Protein AF-A0A943R0K8-F1 (afdb_monomer)

Solvent-accessible surface area (backbone atoms only — not comparable to full-atom values): 19634 Å² total; per-residue (Å²): 139,86,89,87,88,82,87,86,84,84,86,82,82,82,75,83,79,79,89,76,88,72,74,72,61,57,56,55,50,52,50,50,55,50,45,54,51,38,51,54,60,36,46,72,37,73,41,36,52,79,39,58,35,37,80,80,81,48,70,38,72,48,29,55,37,51,52,51,43,57,75,63,48,52,70,65,54,24,50,51,36,36,71,66,47,88,38,43,33,39,15,49,49,24,43,59,52,29,55,78,73,44,56,84,61,44,59,67,49,40,65,75,33,65,80,39,70,50,63,30,26,38,29,45,41,78,44,74,48,73,69,40,22,46,24,26,52,44,48,45,69,34,52,27,89,92,50,62,76,93,72,33,71,53,58,73,70,58,41,53,51,51,53,49,43,44,66,75,42,82,92,40,82,71,30,69,65,36,59,65,52,54,69,67,56,72,80,47,77,92,49,47,68,53,39,50,44,37,33,75,74,70,62,39,40,75,33,44,30,52,56,30,60,64,70,45,75,75,50,53,57,51,37,54,59,22,58,68,42,69,65,46,78,73,46,68,43,101,84,72,45,79,35,68,48,74,43,62,44,26,45,21,21,27,42,14,30,36,63,43,62,53,81,87,50,51,67,56,52,49,52,52,51,53,46,44,69,76,50,77,80,68,56,47,69,49,44,17,27,47,39,36,24,43,61,48,65,76,47,71,68,45,48,50,56,50,52,59,54,54,72,68,67,52,78,55,48,50,64,15,39,49,53,27,35,76,76,57,76,49,81,89,53,48,67,55,44,71,73,63,62,74,82,91,127

Secondary structure (DSSP, 8-state):
--------------------SSHHHHHHHHHHHHHHHHHHHHHT-SEEESSSB-SSSPBPHHHHHHHHHHHH--HHHHHHHHHH-S-HHHHHHHHHHHHHH-HHHHHHHHHHTTT---EEEEEETTEEEEEEEHHHHHHHHHHTTTS-GGG-S--THHHHHHHHHHHHSSS-TTSTHHHHHHHT--S-GGGHHHHHHHHHTS--GGGHHHHHTT--HHHHHHHHHHHT---EEEEE-TTSPEEEE--HHHHHHHHHHHHS--GGGHHHHHHHHHHHHHS----HHHHHHHHHHHHTS-SHHHHHHHHHHHHTT-TTHHHHHHHHHHHS--TTTHHHHHHH-----

Sequence (345 aa):
MKTILWIIPFVLTFLPLNTFGFGYDADAKSKSIRLDSTVNALAEEKYVCLSASDGWGRILSGWEKQQELERLADSKTLSELADKHSSATVRVASFMLLVRRNKKLCVPLMFAHLRDTAEVGAQAYDVVHSCETVANAMVSLVTGHDMAEERKLLTGQEAVTLDSILIFVPQMSHIDRQRTVMQKLPADEKYYDRLVEMYEQEKIMEALPVIAKFRKSSDKARIIAALNQYPVSKGIDEYGFESYIFSDYLIAALNAVAVWPDADFLPLLKDVKDYDVANPLGNYVRYESLYAALMAYSDRETYCMIDETLALKILGHTSAFQRAFDKNPNPLYAPLVDKYCYAFY

pLDDT: mean 86.38, std 16.47, range [30.98, 98.38]

Structure (mmCIF, N/CA/C/O backbone):
data_AF-A0A943R0K8-F1
#
_entry.id   AF-A0A943R0K8-F1
#
loop_
_atom_site.group_PDB
_atom_site.id
_atom_site.type_symbol
_atom_site.label_atom_id
_atom_site.label_alt_id
_atom_site.label_comp_id
_atom_site.label_asym_id
_atom_site.label_entity_id
_atom_site.label_seq_id
_atom_site.pdbx_PDB_ins_code
_atom_site.Cartn_x
_atom_site.Cartn_y
_atom_site.Cartn_z
_atom_site.occupancy
_atom_site.B_iso_or_equiv
_atom_site.auth_seq_id
_atom_site.auth_comp_id
_atom_site.auth_asym_id
_atom_site.auth_atom_id
_atom_site.pdbx_PDB_model_num
ATOM 1 N N . MET A 1 1 ? -42.021 -2.273 112.454 1.00 38.69 1 MET A N 1
ATOM 2 C CA . MET A 1 1 ? -41.427 -3.087 111.367 1.00 38.69 1 MET A CA 1
ATOM 3 C C . MET A 1 1 ? -41.098 -2.153 110.212 1.00 38.69 1 MET A C 1
ATOM 5 O O . MET A 1 1 ? -41.907 -1.284 109.923 1.00 38.69 1 MET A O 1
ATOM 9 N N . LYS A 1 2 ? -39.867 -2.233 109.694 1.00 32.22 2 LYS A N 1
ATOM 10 C CA . LYS A 1 2 ? -39.204 -1.231 108.840 1.00 32.22 2 LYS A CA 1
ATOM 11 C C . LYS A 1 2 ? -39.479 -1.448 107.343 1.00 32.22 2 LYS A C 1
ATOM 13 O O . LYS A 1 2 ? -39.546 -2.583 106.889 1.00 32.22 2 LYS A O 1
ATOM 18 N N . THR A 1 3 ? -39.558 -0.337 106.619 1.00 38.28 3 THR A N 1
ATOM 19 C CA . THR A 1 3 ? -39.554 -0.144 105.158 1.00 38.28 3 THR A CA 1
ATOM 20 C C . THR A 1 3 ? -38.230 -0.576 104.518 1.00 38.28 3 THR A C 1
ATOM 22 O O . THR A 1 3 ? -37.192 -0.201 105.058 1.00 38.28 3 THR A O 1
ATOM 25 N N . ILE A 1 4 ? -38.252 -1.237 103.347 1.00 41.66 4 ILE A N 1
ATOM 26 C CA . ILE A 1 4 ? -37.150 -1.247 102.356 1.00 41.66 4 ILE A CA 1
ATOM 27 C C . ILE A 1 4 ? -37.727 -1.297 100.923 1.00 41.66 4 ILE A C 1
ATOM 29 O O . ILE A 1 4 ? -38.580 -2.122 100.610 1.00 41.66 4 ILE A O 1
ATOM 33 N N . LEU A 1 5 ? -37.220 -0.380 100.093 1.00 37.16 5 LEU A N 1
ATOM 34 C CA . LEU A 1 5 ? -37.381 -0.153 98.648 1.00 37.16 5 LEU A CA 1
ATOM 35 C C . LEU A 1 5 ? -36.311 -0.948 97.867 1.00 37.16 5 LEU A C 1
ATOM 37 O O . LEU A 1 5 ? -35.177 -0.876 98.316 1.00 37.16 5 LEU A O 1
ATOM 41 N N . TRP A 1 6 ? -36.599 -1.558 96.705 1.00 30.98 6 TRP A N 1
ATOM 42 C CA . TRP A 1 6 ? -35.637 -1.862 95.603 1.00 30.98 6 TRP A CA 1
ATOM 43 C C . TRP A 1 6 ? -36.441 -2.064 94.290 1.00 30.98 6 TRP A C 1
ATOM 45 O O . TRP A 1 6 ? -37.322 -2.913 94.252 1.00 30.98 6 TRP A O 1
ATOM 55 N N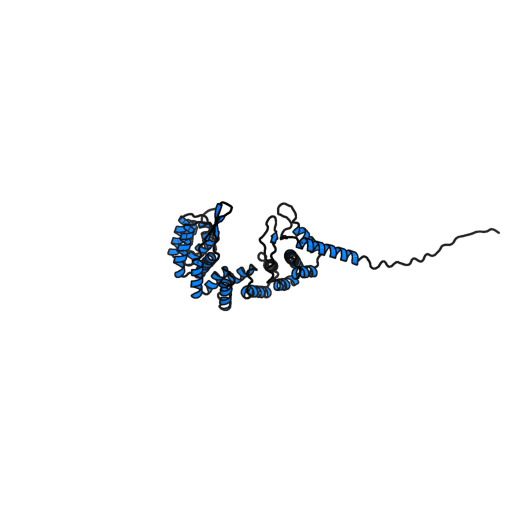 . ILE A 1 7 ? -36.444 -1.100 93.353 1.00 35.66 7 ILE A N 1
ATOM 56 C CA . ILE A 1 7 ? -35.639 -0.970 92.107 1.00 35.66 7 ILE A CA 1
ATOM 57 C C . ILE A 1 7 ? -36.006 -1.976 90.984 1.00 35.66 7 ILE A C 1
ATOM 59 O O . ILE A 1 7 ? -35.842 -3.182 91.121 1.00 35.66 7 ILE A O 1
ATOM 63 N N . ILE A 1 8 ? -36.470 -1.419 89.853 1.00 39.34 8 ILE A N 1
ATOM 64 C CA . ILE A 1 8 ? -36.804 -2.051 88.555 1.00 39.34 8 ILE A CA 1
ATOM 65 C C . ILE A 1 8 ? -35.512 -2.286 87.735 1.00 39.34 8 ILE A C 1
ATOM 67 O O . ILE A 1 8 ? -34.552 -1.534 87.916 1.00 39.34 8 ILE A O 1
ATOM 71 N N . PRO A 1 9 ? -35.497 -3.207 86.748 1.00 39.19 9 PRO A N 1
ATOM 72 C CA . PRO A 1 9 ? -35.183 -2.701 85.409 1.00 39.19 9 PRO A CA 1
ATOM 73 C C . PRO A 1 9 ? -36.060 -3.240 84.265 1.00 39.19 9 PRO A C 1
ATOM 75 O O . PRO A 1 9 ? -36.411 -4.412 84.165 1.00 39.19 9 PRO A O 1
ATOM 78 N N . PHE A 1 10 ? -36.354 -2.282 83.391 1.00 33.22 10 PHE A N 1
ATOM 79 C CA . PHE A 1 10 ? -36.912 -2.325 82.046 1.00 33.22 10 PHE A CA 1
ATOM 80 C C . PHE A 1 10 ? -36.213 -3.362 81.147 1.00 33.22 10 PHE A C 1
ATOM 82 O O . PHE A 1 10 ? -34.989 -3.345 81.022 1.00 33.22 10 PHE A O 1
ATOM 89 N N . VAL A 1 11 ? -36.982 -4.196 80.441 1.00 35.00 11 VAL A N 1
ATOM 90 C CA . VAL A 1 11 ? -36.483 -4.988 79.306 1.00 35.00 11 VAL A CA 1
ATOM 91 C C . VAL A 1 11 ? -36.719 -4.183 78.027 1.00 35.00 11 VAL A C 1
ATOM 93 O O . VAL A 1 11 ? -37.842 -4.074 77.543 1.00 35.00 11 VAL A O 1
ATOM 96 N N . LEU A 1 12 ? -35.646 -3.592 77.498 1.00 35.91 12 LEU A N 1
ATOM 97 C CA . LEU A 1 12 ? -35.579 -3.029 76.149 1.00 35.91 12 LEU A CA 1
ATOM 98 C C . LEU A 1 12 ? -35.419 -4.178 75.146 1.00 35.91 12 LEU A C 1
ATOM 100 O O . LEU A 1 12 ? -34.340 -4.752 75.012 1.00 35.91 12 LEU A O 1
ATOM 104 N N . THR A 1 13 ? -36.486 -4.517 74.428 1.00 39.66 13 THR A N 1
ATOM 105 C CA . THR A 1 13 ? -36.399 -5.368 73.238 1.00 39.66 13 THR A CA 1
ATOM 106 C C . THR A 1 13 ? -35.808 -4.556 72.086 1.00 39.66 13 THR A C 1
ATOM 108 O O . THR A 1 13 ? -36.472 -3.686 71.524 1.00 39.66 13 THR A O 1
ATOM 111 N N . PHE A 1 14 ? -34.551 -4.837 71.742 1.00 35.72 14 PHE A N 1
ATOM 112 C CA . PHE A 1 14 ? -33.912 -4.377 70.511 1.00 35.72 14 PHE A CA 1
ATOM 113 C C . PHE A 1 14 ? -34.552 -5.077 69.301 1.00 35.72 14 PHE A C 1
ATOM 115 O O . PHE A 1 14 ? -34.436 -6.291 69.143 1.00 35.72 14 PHE A O 1
ATOM 122 N N . LEU A 1 15 ? -35.207 -4.304 68.434 1.00 34.44 15 LEU A N 1
ATOM 123 C CA . LEU A 1 15 ? -35.492 -4.690 67.051 1.00 34.44 15 LEU A CA 1
ATOM 124 C C . LEU A 1 15 ? -34.185 -4.585 66.243 1.00 34.44 15 LEU A C 1
ATOM 126 O O . LEU A 1 15 ? -33.576 -3.512 66.250 1.00 34.44 15 LEU A O 1
ATOM 130 N N . PRO A 1 16 ? -33.738 -5.630 65.526 1.00 40.50 16 PRO A N 1
ATOM 131 C CA . PRO A 1 16 ? -32.670 -5.471 64.553 1.00 40.50 16 PRO A CA 1
ATOM 132 C C . PRO A 1 16 ? -33.214 -4.672 63.362 1.00 40.50 16 PRO A C 1
ATOM 134 O O . PRO A 1 16 ? -34.056 -5.142 62.598 1.00 40.50 16 PRO A O 1
ATOM 137 N N . LEU A 1 17 ? -32.735 -3.436 63.216 1.00 37.31 17 LEU A N 1
ATOM 138 C CA . LEU A 1 17 ? -32.839 -2.680 61.974 1.00 37.31 17 LEU A CA 1
ATOM 139 C C . LEU A 1 17 ? -32.076 -3.450 60.889 1.00 37.31 17 LEU A C 1
ATOM 141 O O . LEU A 1 17 ? -30.848 -3.468 60.876 1.00 37.31 17 LEU A O 1
ATOM 145 N N . ASN A 1 18 ? -32.818 -4.084 59.982 1.00 38.44 18 ASN A N 1
ATOM 146 C CA . ASN A 1 18 ? -32.301 -4.560 58.705 1.00 38.44 18 ASN A CA 1
ATOM 147 C C . ASN A 1 18 ? -31.798 -3.356 57.896 1.00 38.44 18 ASN A C 1
ATOM 149 O O . ASN A 1 18 ? -32.568 -2.683 57.217 1.00 38.44 18 ASN A O 1
ATOM 153 N N . THR A 1 19 ? -30.494 -3.098 57.935 1.00 44.22 19 THR A N 1
ATOM 154 C CA . THR A 1 19 ? -29.791 -2.248 56.970 1.00 44.22 19 THR A CA 1
ATOM 155 C C . THR A 1 19 ? -29.476 -3.058 55.710 1.00 44.22 19 THR A C 1
ATOM 157 O O . THR A 1 19 ? -28.325 -3.301 55.367 1.00 44.22 19 THR A O 1
ATOM 160 N N . PHE A 1 20 ? -30.515 -3.493 54.999 1.00 48.28 20 PHE A N 1
ATOM 161 C CA . PHE A 1 20 ? -30.379 -4.012 53.639 1.00 48.28 20 PHE A CA 1
ATOM 162 C C . PHE A 1 20 ? -30.896 -2.957 52.656 1.00 48.28 20 PHE A C 1
ATOM 164 O O . PHE A 1 20 ? -32.080 -2.634 52.677 1.00 48.28 20 PHE A O 1
ATOM 171 N N . GLY A 1 21 ? -30.013 -2.439 51.788 1.00 49.84 21 GLY A N 1
ATOM 172 C CA . GLY A 1 21 ? -30.444 -1.885 50.496 1.00 49.84 21 GLY A CA 1
ATOM 173 C C . GLY A 1 21 ? -30.120 -0.429 50.129 1.00 49.84 21 GLY A C 1
ATOM 174 O O . GLY A 1 21 ? -30.919 0.155 49.415 1.00 49.84 21 GLY A O 1
ATOM 175 N N . PHE A 1 22 ? -28.983 0.164 50.528 1.00 45.12 22 PHE A N 1
ATOM 176 C CA . PHE A 1 22 ? -28.569 1.484 49.982 1.00 45.12 22 PHE A CA 1
ATOM 177 C C . PHE A 1 22 ? -27.104 1.602 49.513 1.00 45.12 22 PHE A C 1
ATOM 179 O O . PHE A 1 22 ? -26.726 2.624 48.948 1.00 45.12 22 PHE A O 1
ATOM 186 N N . GLY A 1 23 ? -26.271 0.570 49.687 1.00 46.22 23 GLY A N 1
ATOM 187 C CA . GLY A 1 23 ? -24.853 0.619 49.287 1.00 46.22 23 GLY A CA 1
ATOM 188 C C . GLY A 1 23 ? -24.566 0.259 47.823 1.00 46.22 23 GLY A C 1
ATOM 189 O O . GLY A 1 23 ? -23.516 0.624 47.307 1.00 46.22 23 GLY A O 1
ATOM 190 N N . TYR A 1 24 ? -25.479 -0.447 47.148 1.00 51.84 24 TYR A N 1
ATOM 191 C CA . TYR A 1 24 ? -25.228 -1.000 45.809 1.00 51.84 24 TYR A CA 1
ATOM 192 C C . TYR A 1 24 ? -25.446 0.025 44.678 1.00 51.84 24 TYR A C 1
ATOM 194 O O . TYR A 1 24 ? -24.772 -0.028 43.655 1.00 51.84 24 TYR A O 1
ATOM 202 N N . ASP A 1 25 ? -26.333 1.004 44.881 1.00 61.00 25 ASP A N 1
ATOM 203 C CA . ASP A 1 25 ? -26.713 1.980 43.846 1.00 61.00 25 ASP A CA 1
ATOM 204 C C . ASP A 1 25 ? -25.763 3.188 43.760 1.00 61.00 25 ASP A C 1
ATOM 206 O O . ASP A 1 25 ? -25.549 3.752 42.687 1.00 61.00 25 ASP A O 1
ATOM 210 N N . ALA A 1 26 ? -25.156 3.597 44.880 1.00 69.06 26 ALA A N 1
ATOM 211 C CA . ALA A 1 26 ? -24.289 4.777 44.914 1.00 69.06 26 ALA A CA 1
ATOM 212 C C . ALA A 1 26 ? -22.944 4.542 44.203 1.00 69.06 26 ALA A C 1
ATOM 214 O O . ALA A 1 26 ? -22.478 5.416 43.471 1.00 69.06 26 ALA A O 1
ATOM 215 N N . ASP A 1 27 ? -22.343 3.361 44.381 1.00 76.69 27 ASP A N 1
ATOM 216 C CA . ASP A 1 27 ? -21.068 3.005 43.745 1.00 76.69 27 ASP A CA 1
ATOM 217 C C . ASP A 1 27 ? -21.238 2.763 42.237 1.00 76.69 27 ASP A C 1
ATOM 219 O O . ASP A 1 27 ? -20.482 3.304 41.430 1.00 76.69 27 ASP A O 1
ATOM 223 N N . ALA A 1 28 ? -22.307 2.065 41.835 1.00 77.50 28 ALA A N 1
ATOM 224 C CA . ALA A 1 28 ? -22.654 1.873 40.428 1.00 77.50 28 ALA A CA 1
ATOM 225 C C . ALA A 1 28 ? -22.924 3.211 39.715 1.00 77.50 28 ALA A C 1
ATOM 227 O O . ALA A 1 28 ? -22.401 3.457 38.625 1.00 77.50 28 ALA A O 1
ATOM 228 N N . LYS A 1 29 ? -23.672 4.119 40.358 1.00 82.94 29 LYS A N 1
ATOM 229 C CA . LYS A 1 29 ? -23.934 5.465 39.832 1.00 82.94 29 LYS A CA 1
ATOM 230 C C . LYS A 1 29 ? -22.660 6.308 39.740 1.00 82.94 29 LYS A C 1
ATOM 232 O O . LYS A 1 29 ? -22.441 6.965 38.727 1.00 82.94 29 LYS A O 1
ATOM 237 N N . SER A 1 30 ? -21.801 6.260 40.759 1.00 87.75 30 SER A N 1
ATOM 238 C CA . SER A 1 30 ? -20.495 6.934 40.757 1.00 87.75 30 SER A CA 1
ATOM 239 C C . SER A 1 30 ? -19.602 6.428 39.620 1.00 87.75 30 SER A C 1
ATOM 241 O O . SER A 1 30 ? -19.020 7.221 38.876 1.00 87.75 30 SER A O 1
ATOM 243 N N . LYS A 1 31 ? -19.551 5.106 39.419 1.00 90.44 31 LYS A N 1
ATOM 244 C CA . LYS A 1 31 ? -18.817 4.475 38.320 1.00 90.44 31 LYS A CA 1
ATOM 245 C C . LYS A 1 31 ? -19.347 4.914 36.952 1.00 90.44 31 LYS A C 1
ATOM 247 O O . LYS A 1 31 ? -18.539 5.245 36.090 1.00 90.44 31 LYS A O 1
ATOM 252 N N . SER A 1 32 ? -20.669 4.954 36.770 1.00 90.12 32 SER A N 1
ATOM 253 C CA . SER A 1 32 ? -21.303 5.408 35.523 1.00 90.12 32 SER A CA 1
ATOM 254 C C . SER A 1 32 ? -20.961 6.864 35.205 1.00 90.12 32 SER A C 1
ATOM 256 O O . SER A 1 32 ? -20.515 7.152 34.104 1.00 90.12 32 SER A O 1
ATOM 258 N N . ILE A 1 33 ? -21.073 7.771 36.182 1.00 93.50 33 ILE A N 1
ATOM 259 C CA . ILE A 1 33 ? -20.746 9.196 35.993 1.00 93.50 33 ILE A CA 1
ATOM 260 C C . ILE A 1 33 ? -19.277 9.375 35.591 1.00 93.50 33 ILE A C 1
ATOM 262 O O . ILE A 1 33 ? -18.954 10.182 34.720 1.00 93.50 33 ILE A O 1
ATOM 266 N N . ARG A 1 34 ? -18.371 8.619 36.224 1.00 95.75 34 ARG A N 1
ATOM 267 C CA . ARG A 1 34 ? -16.947 8.646 35.872 1.00 95.75 34 ARG A CA 1
ATOM 268 C C . ARG A 1 34 ? -16.707 8.129 34.462 1.00 95.75 34 ARG A C 1
ATOM 270 O O . ARG A 1 34 ? -15.935 8.747 33.743 1.00 95.75 34 ARG A O 1
ATOM 277 N N . LEU A 1 35 ? -17.373 7.043 34.073 1.00 96.38 35 LEU A N 1
ATOM 278 C CA . LEU A 1 35 ? -17.275 6.488 32.726 1.00 96.38 35 LEU A CA 1
ATOM 279 C C . LEU A 1 35 ? -17.718 7.515 31.680 1.00 96.38 35 LEU A C 1
ATOM 281 O O . LEU A 1 35 ? -16.962 7.777 30.751 1.00 96.38 35 LEU A O 1
ATOM 285 N N . ASP A 1 36 ? -18.881 8.140 31.868 1.00 96.31 36 ASP A N 1
ATOM 286 C CA . ASP A 1 36 ? -19.405 9.151 30.944 1.00 96.31 36 ASP A CA 1
ATOM 287 C C . ASP A 1 36 ? -18.450 10.350 30.829 1.00 96.31 36 ASP A C 1
ATOM 289 O O . ASP A 1 36 ? -18.144 10.816 29.732 1.00 96.31 36 ASP A O 1
ATOM 293 N N . SER A 1 37 ? -17.913 10.814 31.963 1.00 96.88 37 SER A N 1
ATOM 294 C CA . SER A 1 37 ? -16.906 11.881 31.999 1.00 96.88 37 SER A CA 1
ATOM 295 C C . SER A 1 37 ? -15.629 11.498 31.242 1.00 96.88 37 SER A C 1
ATOM 297 O O . SER A 1 37 ? -15.129 12.280 30.434 1.00 96.88 37 SER A O 1
ATOM 299 N N . THR A 1 38 ? -15.124 10.276 31.438 1.00 97.62 38 THR A N 1
ATOM 300 C CA . THR A 1 38 ? -13.945 9.768 30.725 1.00 97.62 38 THR A CA 1
ATOM 301 C C . THR A 1 38 ? -14.193 9.653 29.222 1.00 97.62 38 THR A C 1
ATOM 303 O O . THR A 1 38 ? -13.324 10.038 28.444 1.00 97.62 38 THR A O 1
ATOM 306 N N . VAL A 1 39 ? -15.365 9.166 28.802 1.00 97.81 39 VAL A N 1
ATOM 307 C CA . VAL A 1 39 ? -15.736 9.057 27.381 1.00 97.81 39 VAL A CA 1
ATOM 308 C C . VAL A 1 39 ? -15.812 10.438 26.730 1.00 97.81 39 VAL A C 1
ATOM 310 O O . VAL A 1 39 ? -15.232 10.629 25.664 1.00 97.81 39 VAL A O 1
ATOM 313 N N . ASN A 1 40 ? -16.442 11.416 27.386 1.00 97.44 40 ASN A N 1
ATOM 314 C CA . ASN A 1 40 ? -16.514 12.789 26.881 1.00 97.44 40 ASN A CA 1
ATOM 315 C C . ASN A 1 40 ? -15.125 13.428 26.772 1.00 97.44 40 ASN A C 1
ATOM 317 O O . ASN A 1 40 ? -14.789 13.989 25.734 1.00 97.44 40 ASN A O 1
ATOM 321 N N . ALA A 1 41 ? -14.285 13.273 27.798 1.00 96.75 41 ALA A N 1
ATOM 322 C CA . ALA A 1 41 ? -12.922 13.796 27.776 1.00 96.75 41 ALA A CA 1
ATOM 323 C C . ALA A 1 41 ? -12.057 13.135 26.689 1.00 96.75 41 ALA A C 1
ATOM 325 O O . ALA A 1 41 ? -11.166 13.772 26.139 1.00 96.75 41 ALA A O 1
ATOM 326 N N . LEU A 1 42 ? -12.293 11.855 26.383 1.00 96.00 42 LEU A N 1
ATOM 327 C CA . LEU A 1 42 ? -11.610 11.152 25.296 1.00 96.00 42 LEU A CA 1
ATOM 328 C C . LEU A 1 42 ? -12.140 11.574 23.919 1.00 96.00 42 LEU A C 1
ATOM 330 O O . LEU A 1 42 ? -11.389 11.578 22.951 1.00 96.00 42 LEU A O 1
ATOM 334 N N . ALA A 1 43 ? -13.416 11.951 23.816 1.00 96.19 43 ALA A N 1
ATOM 335 C CA . ALA A 1 43 ? -14.002 12.449 22.575 1.00 96.19 43 ALA A CA 1
ATOM 336 C C . ALA A 1 43 ? -13.410 13.796 22.128 1.00 96.19 43 ALA A C 1
ATOM 338 O O . ALA A 1 43 ? -13.437 14.088 20.934 1.00 96.19 43 ALA A O 1
ATOM 339 N N . GLU A 1 44 ? -12.875 14.577 23.070 1.00 95.31 44 GLU A N 1
ATOM 340 C CA . GLU A 1 44 ? -12.155 15.833 22.828 1.00 95.31 44 GLU A CA 1
ATOM 341 C C . GLU A 1 44 ? -10.688 15.617 22.411 1.00 95.31 44 GLU A C 1
ATOM 343 O O . GLU A 1 44 ? -10.049 16.538 21.900 1.00 95.31 44 GLU A O 1
ATOM 348 N N . GLU A 1 45 ? -10.140 14.412 22.606 1.00 92.31 45 GLU A N 1
ATOM 349 C CA . GLU A 1 45 ? -8.772 14.097 22.198 1.00 92.31 45 GLU A CA 1
ATOM 350 C C . GLU A 1 45 ? -8.679 13.943 20.677 1.00 92.31 45 GLU A C 1
ATOM 352 O O . GLU A 1 45 ? -9.452 13.226 20.032 1.00 92.31 45 GLU A O 1
ATOM 357 N N . LYS A 1 46 ? -7.663 14.586 20.099 1.00 87.00 46 LYS A N 1
ATOM 358 C CA . LYS A 1 46 ? -7.366 14.498 18.664 1.00 87.00 46 LYS A CA 1
ATOM 359 C C . LYS A 1 46 ? -6.703 13.169 18.281 1.00 87.00 46 LYS A C 1
ATOM 361 O O . LYS A 1 46 ? -6.768 12.767 17.119 1.00 87.00 46 LYS A O 1
ATOM 366 N N . TYR A 1 47 ? -6.051 12.514 19.243 1.00 91.12 47 TYR A N 1
ATOM 367 C CA . TYR A 1 47 ? -5.216 11.343 19.003 1.00 91.12 47 TYR A CA 1
ATOM 368 C C . TYR A 1 47 ? -5.592 10.178 19.914 1.00 91.12 47 TYR A C 1
ATOM 370 O O . TYR A 1 47 ? -5.861 10.368 21.100 1.00 91.12 47 TYR A O 1
ATOM 378 N N . VAL A 1 48 ? -5.523 8.961 19.376 1.00 93.00 48 VAL A N 1
ATOM 379 C CA . VAL A 1 48 ? -5.385 7.751 20.193 1.00 93.00 48 VAL A CA 1
ATOM 380 C C . VAL A 1 48 ? -3.910 7.534 20.533 1.00 93.00 48 VAL A C 1
ATOM 382 O O . VAL A 1 48 ? -3.034 7.658 19.678 1.00 93.00 48 VAL A O 1
ATOM 385 N N . CYS A 1 49 ? -3.607 7.212 21.787 1.00 91.81 49 CYS A N 1
ATOM 386 C CA . CYS A 1 49 ? -2.242 6.965 22.240 1.00 91.81 49 CYS A CA 1
ATOM 387 C C . CYS A 1 49 ? -1.877 5.481 22.103 1.00 91.81 49 CYS A C 1
ATOM 389 O O . CYS A 1 49 ? -2.565 4.597 22.628 1.00 91.81 49 CYS A O 1
ATOM 391 N N . LEU A 1 50 ? -0.755 5.223 21.429 1.00 88.62 50 LEU A N 1
ATOM 392 C CA . LEU A 1 50 ? -0.141 3.903 21.263 1.00 88.62 50 LEU A CA 1
ATOM 393 C C . LEU A 1 50 ? 0.947 3.632 22.318 1.00 88.62 50 LEU A C 1
ATOM 395 O O . LEU A 1 50 ? 1.241 2.473 22.612 1.00 88.62 50 LEU A O 1
ATOM 399 N N . SER A 1 51 ? 1.511 4.685 22.918 1.00 85.88 51 SER A N 1
ATOM 400 C CA . SER A 1 51 ? 2.483 4.627 24.016 1.00 85.88 51 SER A CA 1
ATOM 401 C C . SER A 1 51 ? 2.017 5.443 25.224 1.00 85.88 51 SER A C 1
ATOM 403 O O . SER A 1 51 ? 1.197 6.352 25.107 1.00 85.88 51 SER A O 1
ATOM 405 N N . ALA A 1 52 ? 2.573 5.130 26.398 1.00 88.19 52 ALA A N 1
ATOM 406 C CA . ALA A 1 52 ? 2.256 5.849 27.630 1.00 88.19 52 ALA A CA 1
ATOM 407 C C . ALA A 1 52 ? 2.907 7.233 27.712 1.00 88.19 52 ALA A C 1
ATOM 409 O O . ALA A 1 52 ? 2.284 8.179 28.190 1.00 88.19 52 ALA A O 1
ATOM 410 N N . SER A 1 53 ? 4.164 7.340 27.276 1.00 88.94 53 SER A N 1
ATOM 411 C CA . SER A 1 53 ? 4.944 8.572 27.352 1.00 88.94 53 SER A CA 1
ATOM 412 C C . SER A 1 53 ? 5.213 9.173 25.983 1.00 88.94 53 SER A C 1
ATOM 414 O O . SER A 1 53 ? 5.109 8.480 24.969 1.00 88.94 53 SER A O 1
ATOM 416 N N . ASP A 1 54 ? 5.622 10.439 25.996 1.00 87.56 54 ASP A N 1
ATOM 417 C CA . ASP A 1 54 ? 6.130 11.205 24.856 1.00 87.56 54 ASP A CA 1
ATOM 418 C C . ASP A 1 54 ? 7.601 10.903 24.504 1.00 87.56 54 ASP A C 1
ATOM 420 O O . ASP A 1 54 ? 8.199 11.604 23.702 1.00 87.56 54 ASP A O 1
ATOM 424 N N . GLY A 1 55 ? 8.216 9.890 25.123 1.00 85.69 55 GLY A N 1
ATOM 425 C CA . GLY A 1 55 ? 9.649 9.603 24.968 1.00 85.69 55 GLY A CA 1
ATOM 426 C C . GLY A 1 55 ? 10.573 10.464 25.844 1.00 85.69 55 GLY A C 1
ATOM 427 O O . GLY A 1 55 ? 11.733 10.104 26.027 1.00 85.69 55 GLY A O 1
ATOM 428 N N . TRP A 1 56 ? 10.049 11.513 26.485 1.00 87.25 56 TRP A N 1
ATOM 429 C CA . TRP A 1 56 ? 10.793 12.462 27.328 1.00 87.25 56 TRP A CA 1
ATOM 430 C C . TRP A 1 56 ? 10.375 12.416 28.806 1.00 87.25 56 TRP A C 1
ATOM 432 O O . TRP A 1 56 ? 10.799 13.236 29.619 1.00 87.25 56 TRP A O 1
ATOM 442 N N . GLY A 1 57 ? 9.568 11.419 29.178 1.00 84.12 57 GLY A N 1
ATOM 443 C CA . GLY A 1 57 ? 9.155 11.152 30.558 1.00 84.12 57 GLY A CA 1
ATOM 444 C C . GLY A 1 57 ? 7.818 11.777 30.956 1.00 84.12 57 GLY A C 1
ATOM 445 O O . GLY A 1 57 ? 7.366 11.548 32.078 1.00 84.12 57 GLY A O 1
ATOM 446 N N . ARG A 1 58 ? 7.143 12.506 30.057 1.00 89.75 58 ARG A N 1
ATOM 447 C CA . ARG A 1 58 ? 5.777 12.988 30.289 1.00 89.75 58 ARG A CA 1
ATOM 448 C C . ARG A 1 58 ? 4.773 11.934 29.832 1.00 89.75 58 ARG A C 1
ATOM 450 O O . ARG A 1 58 ? 4.905 11.378 28.746 1.00 89.75 58 ARG A O 1
ATOM 457 N N . ILE A 1 59 ? 3.750 11.682 30.649 1.00 91.38 59 ILE A N 1
ATOM 458 C CA . ILE A 1 59 ? 2.626 10.812 30.279 1.00 91.38 59 ILE A CA 1
ATOM 459 C C . ILE A 1 59 ? 1.657 11.591 29.381 1.00 91.38 59 ILE A C 1
ATOM 461 O O . ILE A 1 59 ? 1.345 12.755 29.645 1.00 91.38 59 ILE A O 1
ATOM 465 N N . LEU A 1 60 ? 1.194 10.948 28.311 1.00 90.25 60 LEU A N 1
ATOM 466 C CA . LEU A 1 60 ? 0.237 11.532 27.375 1.00 90.25 60 LEU A CA 1
ATOM 467 C C . LEU A 1 60 ? -1.171 11.582 27.990 1.00 90.25 60 LEU A C 1
ATOM 469 O O . LEU A 1 60 ? -1.650 10.602 28.558 1.00 90.25 60 LEU A O 1
ATOM 473 N N . SER A 1 61 ? -1.872 12.708 27.831 1.00 90.19 61 SER A N 1
ATOM 474 C CA . SER A 1 61 ? -3.212 12.901 28.409 1.00 90.19 61 SER A CA 1
ATOM 475 C C . SER A 1 61 ? -4.254 11.934 27.844 1.00 90.19 61 SER A C 1
ATOM 477 O O . SER A 1 61 ? -5.157 11.516 28.572 1.00 90.19 61 SER A O 1
ATOM 479 N N . GLY A 1 62 ? -4.137 11.577 26.560 1.00 91.25 62 GLY A N 1
ATOM 480 C CA . GLY A 1 62 ? -4.981 10.569 25.917 1.00 91.25 62 GLY A CA 1
ATOM 481 C C . GLY A 1 62 ? -4.752 9.174 26.502 1.00 91.25 62 GLY A C 1
ATOM 482 O O . GLY A 1 62 ? -5.714 8.449 26.756 1.00 91.25 62 GLY A O 1
ATOM 483 N N . TRP A 1 63 ? -3.502 8.836 26.842 1.00 93.56 63 TRP A N 1
ATOM 484 C CA . TRP A 1 63 ? -3.165 7.561 27.475 1.00 93.56 63 TRP A CA 1
ATOM 485 C C . TRP A 1 63 ? -3.837 7.408 28.840 1.00 93.56 63 TRP A C 1
ATOM 487 O O . TRP A 1 63 ? -4.458 6.383 29.107 1.00 93.56 63 TRP A O 1
ATOM 497 N N . GLU A 1 64 ? -3.781 8.429 29.698 1.00 94.56 64 GLU A N 1
ATOM 498 C CA . GLU A 1 64 ? -4.432 8.383 31.016 1.00 94.56 64 GLU A CA 1
ATOM 499 C C . GLU A 1 64 ? -5.945 8.159 30.899 1.00 94.56 64 GLU A C 1
ATOM 501 O O . GLU A 1 64 ? -6.516 7.343 31.627 1.00 94.56 64 GLU A O 1
ATOM 506 N N . LYS A 1 65 ? -6.592 8.824 29.933 1.00 95.75 65 LYS A N 1
ATOM 507 C CA . LYS A 1 65 ? -8.025 8.650 29.652 1.00 95.75 65 LYS A CA 1
ATOM 508 C C . LYS A 1 65 ? -8.336 7.248 29.137 1.00 95.75 65 LYS A C 1
ATOM 510 O O . LYS A 1 65 ? -9.308 6.645 29.585 1.00 95.75 65 LYS A O 1
ATOM 515 N N . GLN A 1 66 ? -7.504 6.703 28.250 1.00 96.06 66 GLN A N 1
ATOM 516 C CA . GLN A 1 66 ? -7.628 5.321 27.778 1.00 96.06 66 GLN A CA 1
ATOM 517 C C . GLN A 1 66 ? -7.475 4.312 28.924 1.00 96.06 66 GLN A C 1
ATOM 519 O O . GLN A 1 66 ? -8.259 3.368 29.004 1.00 96.06 66 GLN A O 1
ATOM 524 N N . GLN A 1 67 ? -6.530 4.523 29.845 1.00 95.62 67 GLN A N 1
ATOM 525 C CA . GLN A 1 67 ? -6.358 3.647 31.007 1.00 95.62 67 GLN A CA 1
ATOM 526 C C . GLN A 1 67 ? -7.529 3.742 31.993 1.00 95.62 67 GLN A C 1
ATOM 528 O O . GLN A 1 67 ? -7.950 2.727 32.553 1.00 95.62 67 GLN A O 1
ATOM 533 N N . GLU A 1 68 ? -8.098 4.931 32.192 1.00 96.44 68 GLU A N 1
ATOM 534 C CA . GLU A 1 68 ? -9.289 5.079 33.030 1.00 96.44 68 GLU A CA 1
ATOM 535 C C . GLU A 1 68 ? -10.524 4.444 32.371 1.00 96.44 68 GLU A C 1
ATOM 537 O O . GLU A 1 68 ? -11.283 3.742 33.043 1.00 96.44 68 GLU A O 1
ATOM 542 N N . LEU A 1 69 ? -10.682 4.591 31.049 1.00 97.38 69 LEU A N 1
ATOM 543 C CA . LEU A 1 69 ? -11.721 3.903 30.281 1.00 97.38 69 LEU A CA 1
ATOM 544 C C . LEU A 1 69 ? -11.573 2.386 30.407 1.00 97.38 69 LEU A C 1
ATOM 546 O O . LEU A 1 69 ? -12.555 1.696 30.679 1.00 97.38 69 LEU A O 1
ATOM 550 N N . GLU A 1 70 ? -10.350 1.868 30.271 1.00 95.44 70 GLU A N 1
ATOM 551 C CA . GLU A 1 70 ? -10.045 0.456 30.478 1.00 95.44 70 GLU A CA 1
ATOM 552 C C . GLU A 1 70 ? -10.514 0.014 31.870 1.00 95.44 70 GLU A C 1
ATOM 554 O O . GLU A 1 70 ? -11.270 -0.948 32.004 1.00 95.44 70 GLU A O 1
ATOM 559 N N . ARG A 1 71 ? -10.145 0.735 32.928 1.00 95.12 71 ARG A N 1
ATOM 560 C CA . ARG A 1 71 ? -10.514 0.374 34.304 1.00 95.12 71 ARG A CA 1
ATOM 561 C C . ARG A 1 71 ? -12.030 0.384 34.555 1.00 95.12 71 ARG A C 1
ATOM 563 O O . ARG A 1 71 ? -12.519 -0.408 35.364 1.00 95.12 71 ARG A O 1
ATOM 570 N N . LEU A 1 72 ? -12.769 1.287 33.910 1.00 96.06 72 LEU A N 1
ATOM 571 C CA . LEU A 1 72 ? -14.196 1.507 34.159 1.00 96.06 72 LEU A CA 1
ATOM 572 C C . LEU A 1 72 ? -15.112 0.636 33.288 1.00 96.06 72 LEU A C 1
ATOM 574 O O . LEU A 1 72 ? -16.067 0.053 33.811 1.00 96.06 72 LEU A O 1
ATOM 578 N N . ALA A 1 73 ? -14.845 0.548 31.988 1.00 96.31 73 ALA A N 1
ATOM 579 C CA . ALA A 1 73 ? -15.718 -0.121 31.030 1.00 96.31 73 ALA A CA 1
ATOM 580 C C . ALA A 1 73 ? -15.554 -1.647 31.079 1.00 96.31 73 ALA A C 1
ATOM 582 O O . ALA A 1 73 ? -14.450 -2.157 31.274 1.00 96.31 73 ALA A O 1
ATOM 583 N N . ASP A 1 74 ? -16.639 -2.393 30.872 1.00 95.50 74 ASP A N 1
ATOM 584 C CA . ASP A 1 74 ? -16.568 -3.830 30.594 1.00 95.50 74 ASP A CA 1
ATOM 585 C C . ASP A 1 74 ? -16.475 -4.096 29.075 1.00 95.50 74 ASP A C 1
ATOM 587 O O . ASP A 1 74 ? -16.461 -3.171 28.262 1.00 95.50 74 ASP A O 1
ATOM 591 N N . SER A 1 75 ? -16.380 -5.365 28.660 1.00 96.12 75 SER A N 1
ATOM 592 C CA . SER A 1 75 ? -16.274 -5.700 27.226 1.00 96.12 75 SER A CA 1
ATOM 593 C C . SER A 1 75 ? -17.517 -5.312 26.418 1.00 96.12 75 SER A C 1
ATOM 595 O O . SER A 1 75 ? -17.394 -5.031 25.229 1.00 96.12 75 SER A O 1
ATOM 597 N N . LYS A 1 76 ? -18.705 -5.301 27.036 1.00 96.25 76 LYS A N 1
ATOM 598 C CA . LYS A 1 76 ? -19.952 -4.921 26.367 1.00 96.25 76 LYS A CA 1
ATOM 599 C C . LYS A 1 76 ? -19.973 -3.413 26.138 1.00 96.25 76 LYS A C 1
ATOM 601 O O . LYS A 1 76 ? -20.193 -2.989 25.010 1.00 96.25 76 LYS A O 1
ATOM 606 N N . THR A 1 77 ? -19.650 -2.625 27.162 1.00 97.19 77 THR A N 1
ATOM 607 C CA . THR A 1 77 ? -19.515 -1.168 27.057 1.00 97.19 77 THR A CA 1
ATOM 608 C C . THR A 1 77 ? -18.475 -0.782 26.008 1.00 97.19 77 THR A C 1
ATOM 610 O O . THR A 1 77 ? -18.755 0.051 25.154 1.00 97.19 77 THR A O 1
ATOM 613 N N . LEU A 1 78 ? -17.292 -1.410 26.018 1.00 97.81 78 LEU A N 1
ATOM 614 C CA . LEU A 1 78 ? -16.260 -1.141 25.009 1.00 97.81 78 LEU A CA 1
ATOM 615 C C . LEU A 1 78 ? -16.746 -1.470 23.591 1.00 97.81 78 LEU A C 1
ATOM 617 O O . LEU A 1 78 ? -16.485 -0.705 22.669 1.00 97.81 78 LEU A O 1
ATOM 621 N N . SER A 1 79 ? -17.480 -2.574 23.414 1.00 97.75 79 SER A N 1
ATOM 622 C CA . SER A 1 79 ? -18.076 -2.926 22.122 1.00 97.75 79 SER A CA 1
ATOM 623 C C . SER A 1 79 ? -19.134 -1.916 21.673 1.00 97.75 79 SER A C 1
ATOM 625 O O . SER A 1 79 ? -19.169 -1.576 20.498 1.00 97.75 79 SER A O 1
ATOM 627 N N . GLU A 1 80 ? -19.986 -1.431 22.578 1.00 97.75 80 GLU A N 1
ATOM 628 C CA . GLU A 1 80 ? -21.018 -0.432 22.267 1.00 97.75 80 GLU A CA 1
ATOM 629 C C . GLU A 1 80 ? -20.407 0.925 21.895 1.00 97.75 80 GLU A C 1
ATOM 631 O O . GLU A 1 80 ? -20.844 1.552 20.929 1.00 97.75 80 GLU A O 1
ATOM 636 N N . LEU A 1 81 ? -19.366 1.354 22.617 1.00 98.19 81 LEU A N 1
ATOM 637 C CA . LEU A 1 81 ? -18.622 2.577 22.310 1.00 98.19 81 LEU A CA 1
ATOM 638 C C . LEU A 1 81 ? -17.898 2.472 20.966 1.00 98.19 81 LEU A C 1
ATOM 640 O O . LEU A 1 81 ? -17.955 3.404 20.168 1.00 98.19 81 LEU A O 1
ATOM 644 N N . ALA A 1 82 ? -17.258 1.334 20.695 1.00 97.69 82 ALA A N 1
ATOM 645 C CA . ALA A 1 82 ? -16.579 1.087 19.429 1.00 97.69 82 ALA A CA 1
ATOM 646 C C . ALA A 1 82 ? -17.541 1.030 18.230 1.00 97.69 82 ALA A C 1
ATOM 648 O O . ALA A 1 82 ? -17.165 1.440 17.138 1.00 97.69 82 ALA A O 1
ATOM 649 N N . ASP A 1 83 ? -18.779 0.575 18.438 1.00 97.94 83 ASP A N 1
ATOM 650 C CA . ASP A 1 83 ? -19.785 0.445 17.382 1.00 97.94 83 ASP A CA 1
ATOM 651 C C . ASP A 1 83 ? -20.527 1.752 17.070 1.00 97.94 83 ASP A C 1
ATOM 653 O O . ASP A 1 83 ? -20.766 2.080 15.911 1.00 97.94 83 ASP A O 1
ATOM 657 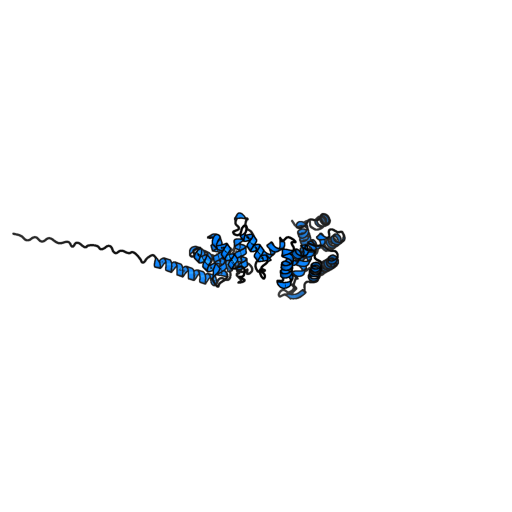N N . LYS A 1 84 ? -20.929 2.505 18.100 1.00 95.94 84 LYS A N 1
ATOM 658 C CA . LYS A 1 84 ? -21.977 3.534 17.945 1.00 95.94 84 LYS A CA 1
ATOM 659 C C . LYS A 1 84 ? -21.548 4.946 18.297 1.00 95.94 84 LYS A C 1
ATOM 661 O O . LYS A 1 84 ? -22.303 5.882 18.037 1.00 95.94 84 LYS A O 1
ATOM 666 N N . HIS A 1 85 ? -20.394 5.124 18.934 1.00 97.56 85 HIS A N 1
ATOM 667 C CA . HIS A 1 85 ? -20.006 6.447 19.400 1.00 97.56 85 HIS A CA 1
ATOM 668 C C . HIS A 1 85 ? -19.682 7.377 18.220 1.00 97.56 85 HIS A C 1
ATOM 670 O O . HIS A 1 85 ? -19.072 6.959 17.239 1.00 97.56 85 HIS A O 1
ATOM 676 N N . SER A 1 86 ? -20.060 8.654 18.311 1.00 96.12 86 SER A N 1
ATOM 677 C CA . SER A 1 86 ? -19.879 9.630 17.225 1.00 96.12 86 SER A CA 1
ATOM 678 C C . SER A 1 86 ? -18.412 10.021 16.999 1.00 96.12 86 SER A C 1
ATOM 680 O O . SER A 1 86 ? -17.985 10.169 15.855 1.00 96.12 86 SER A O 1
ATOM 682 N N . SER A 1 87 ? -17.622 10.143 18.071 1.00 96.88 87 SER A N 1
ATOM 683 C CA . SER A 1 87 ? -16.177 10.420 17.997 1.00 96.88 87 SER A CA 1
ATOM 684 C C . SER A 1 87 ? -15.378 9.208 17.502 1.00 96.88 87 SER A C 1
ATOM 686 O O . SER A 1 87 ? -15.437 8.138 18.114 1.00 96.88 87 SER A O 1
ATOM 688 N N . ALA A 1 88 ? -14.589 9.406 16.439 1.00 96.19 88 ALA A N 1
ATOM 689 C CA . ALA A 1 88 ? -13.667 8.409 15.890 1.00 96.19 88 ALA A CA 1
ATOM 690 C C . ALA A 1 88 ? -12.603 7.979 16.916 1.00 96.19 88 ALA A C 1
ATOM 692 O O . ALA A 1 88 ? -12.340 6.785 17.061 1.00 96.19 88 ALA A O 1
ATOM 693 N N . THR A 1 89 ? -12.076 8.926 17.705 1.00 95.81 89 THR A N 1
ATOM 694 C CA . THR A 1 89 ? -11.124 8.659 18.795 1.00 95.81 89 THR A CA 1
ATOM 695 C C . THR A 1 89 ? -11.698 7.674 19.809 1.00 95.81 89 THR A C 1
ATOM 697 O O . THR A 1 89 ? -11.047 6.689 20.153 1.00 95.81 89 THR A O 1
ATOM 700 N N . VAL A 1 90 ? -12.946 7.882 20.248 1.00 97.56 90 VAL A N 1
ATOM 701 C CA . VAL A 1 90 ? -13.608 6.968 21.194 1.00 97.56 90 VAL A CA 1
ATOM 702 C C . VAL A 1 90 ? -13.838 5.598 20.566 1.00 97.56 90 VAL A C 1
ATOM 704 O O . VAL A 1 90 ? -13.617 4.593 21.248 1.00 97.56 90 VAL A O 1
ATOM 707 N N . ARG A 1 91 ? -14.246 5.539 19.286 1.00 97.69 91 ARG A N 1
ATOM 708 C CA . ARG A 1 91 ? -14.461 4.261 18.592 1.00 97.69 91 ARG A CA 1
ATOM 709 C C . ARG A 1 91 ? -13.177 3.434 18.550 1.00 97.69 91 ARG A C 1
ATOM 711 O O . ARG A 1 91 ? -13.165 2.296 19.020 1.00 97.69 91 ARG A O 1
ATOM 718 N N . VAL A 1 92 ? -12.084 4.023 18.064 1.00 95.94 92 VAL A N 1
ATOM 719 C CA . VAL A 1 92 ? -10.795 3.329 17.924 1.00 95.94 92 VAL A CA 1
ATOM 720 C C . VAL A 1 92 ? -10.174 3.001 19.275 1.00 95.94 92 VAL A C 1
ATOM 722 O O . VAL A 1 92 ? -9.776 1.857 19.485 1.00 95.94 92 VAL A O 1
ATOM 725 N N . ALA A 1 93 ? -10.162 3.929 20.235 1.00 95.88 93 ALA A N 1
ATOM 726 C CA . ALA A 1 93 ? -9.638 3.655 21.573 1.00 95.88 93 ALA A CA 1
ATOM 727 C C . ALA A 1 93 ? -10.393 2.505 22.261 1.00 95.88 93 ALA A C 1
ATOM 729 O O . ALA A 1 93 ? -9.783 1.612 22.853 1.00 95.88 93 ALA A O 1
ATOM 730 N N . SER A 1 94 ? -11.723 2.488 22.142 1.00 97.44 94 SER A N 1
ATOM 731 C CA . SER A 1 94 ? -12.556 1.427 22.712 1.00 97.44 94 SER A CA 1
ATOM 732 C C . SER A 1 94 ? -12.296 0.085 22.021 1.00 97.44 94 SER A C 1
ATOM 734 O O . SER A 1 94 ? -12.176 -0.939 22.696 1.00 97.44 94 SER A O 1
ATOM 736 N N . PHE A 1 95 ? -12.120 0.085 20.695 1.00 96.56 95 PHE A N 1
ATOM 737 C CA . PHE A 1 95 ? -11.755 -1.105 19.926 1.00 96.56 95 PHE A CA 1
ATOM 738 C C . PHE A 1 95 ? -10.366 -1.645 20.303 1.00 96.56 95 PHE A C 1
ATOM 740 O O . PHE A 1 95 ? -10.215 -2.846 20.531 1.00 96.56 95 PHE A O 1
ATOM 747 N N . MET A 1 96 ? -9.364 -0.772 20.457 1.00 93.50 96 MET A N 1
ATOM 748 C CA . MET A 1 96 ? -8.017 -1.133 20.919 1.00 93.50 96 MET A CA 1
ATOM 749 C C . MET A 1 96 ? -8.047 -1.843 22.278 1.00 93.50 96 MET A C 1
ATOM 751 O O . MET A 1 96 ? -7.375 -2.859 22.472 1.00 93.50 96 MET A O 1
ATOM 755 N N . LEU A 1 97 ? -8.834 -1.328 23.228 1.00 93.94 97 LEU A N 1
ATOM 756 C CA . LEU A 1 97 ? -9.003 -1.946 24.545 1.00 93.94 97 LEU A CA 1
ATOM 757 C C . LEU A 1 97 ? -9.781 -3.267 24.456 1.00 93.94 97 LEU A C 1
ATOM 759 O O . LEU A 1 97 ? -9.449 -4.235 25.144 1.00 93.94 97 LEU A O 1
ATOM 763 N N . LEU A 1 98 ? -10.785 -3.341 23.579 1.00 94.50 98 LEU A N 1
ATOM 764 C CA . LEU A 1 98 ? -11.568 -4.553 23.350 1.00 94.50 98 LEU A CA 1
ATOM 765 C C . LEU A 1 98 ? -10.711 -5.690 22.777 1.00 94.50 98 LEU A C 1
ATOM 767 O O . LEU A 1 98 ? -10.831 -6.821 23.246 1.00 94.50 98 LEU A O 1
ATOM 771 N N . VAL A 1 99 ? -9.792 -5.395 21.851 1.00 91.12 99 VAL A N 1
ATOM 772 C CA . VAL A 1 99 ? -8.829 -6.355 21.269 1.00 91.12 99 VAL A CA 1
ATOM 773 C C . VAL A 1 99 ? -8.007 -7.071 22.346 1.00 91.12 99 VAL A C 1
ATOM 775 O O . VAL A 1 99 ? -7.742 -8.271 22.235 1.00 91.12 99 VAL A O 1
ATOM 778 N N . ARG A 1 100 ? -7.653 -6.365 23.427 1.00 85.56 100 ARG A N 1
ATOM 779 C CA . ARG A 1 100 ? -6.900 -6.922 24.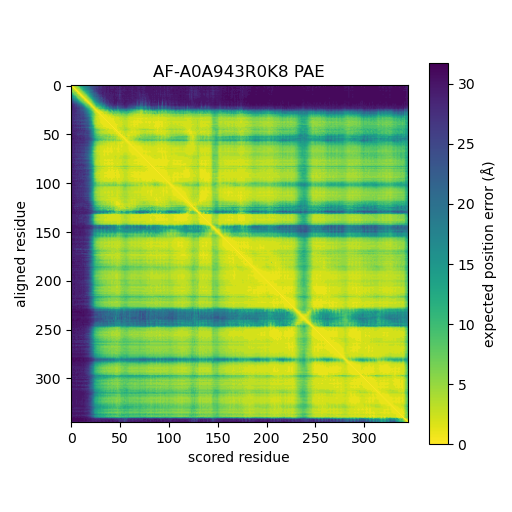565 1.00 85.56 100 ARG A CA 1
ATOM 780 C C . ARG A 1 100 ? -7.759 -7.799 25.484 1.00 85.56 100 ARG A C 1
ATOM 782 O O . ARG A 1 100 ? -7.213 -8.630 26.204 1.00 85.56 100 ARG A O 1
ATOM 789 N N . ARG A 1 101 ? -9.085 -7.630 25.465 1.00 86.81 101 ARG A N 1
ATOM 790 C CA . ARG A 1 101 ? -10.021 -8.225 26.437 1.00 86.81 101 ARG A CA 1
ATOM 791 C C . ARG A 1 101 ? -10.891 -9.334 25.874 1.00 86.81 101 ARG A C 1
ATOM 793 O O . ARG A 1 101 ? -11.018 -10.389 26.488 1.00 86.81 101 ARG A O 1
ATOM 800 N N . ASN A 1 102 ? -11.524 -9.092 24.733 1.00 84.12 102 ASN A N 1
ATOM 801 C CA . ASN A 1 102 ? -12.503 -9.995 24.150 1.00 84.12 102 ASN A CA 1
ATOM 802 C C . ASN A 1 102 ? -12.423 -9.989 22.624 1.00 84.12 102 ASN A C 1
ATOM 804 O O . ASN A 1 102 ? -13.249 -9.414 21.916 1.00 84.12 102 ASN A O 1
ATOM 808 N N . LYS A 1 103 ? -11.438 -10.736 22.135 1.00 81.19 103 LYS A N 1
ATOM 809 C CA . LYS A 1 103 ? -11.136 -10.927 20.715 1.00 81.19 103 LYS A CA 1
ATOM 810 C C . LYS A 1 103 ? -12.342 -11.392 19.883 1.00 81.19 103 LYS A C 1
ATOM 812 O O . LYS A 1 103 ? -12.431 -11.049 18.711 1.00 81.19 103 LYS A O 1
ATOM 817 N N . LYS A 1 104 ? -13.291 -12.130 20.484 1.00 85.81 104 LYS A N 1
ATOM 818 C CA . LYS A 1 104 ? -14.480 -12.660 19.788 1.00 85.81 104 LYS A CA 1
ATOM 819 C C . LYS A 1 104 ? -15.443 -11.564 19.323 1.00 85.81 104 LYS A C 1
ATOM 821 O O . LYS A 1 104 ? -16.177 -11.782 18.368 1.00 85.81 104 LYS A O 1
ATOM 826 N N . LEU A 1 105 ? -15.454 -10.410 19.994 1.00 90.81 105 LEU A N 1
ATOM 827 C CA . LEU A 1 105 ? -16.305 -9.275 19.623 1.00 90.81 105 LEU A CA 1
ATOM 828 C C . LEU A 1 105 ? -15.663 -8.392 18.543 1.00 90.81 105 LEU A C 1
ATOM 830 O O . LEU A 1 105 ? -16.368 -7.662 17.855 1.00 90.81 105 LEU A O 1
ATOM 834 N N . CYS A 1 106 ? -14.342 -8.469 18.366 1.00 92.31 106 CYS A N 1
ATOM 835 C CA . CYS A 1 106 ? -13.603 -7.571 17.481 1.00 92.31 106 CYS A CA 1
ATOM 836 C C . CYS A 1 106 ? -13.841 -7.853 15.997 1.00 92.31 106 CYS A C 1
ATOM 838 O O . CYS A 1 106 ? -13.980 -6.911 15.227 1.00 92.31 106 CYS A O 1
ATOM 840 N N . VAL A 1 107 ? -13.884 -9.123 15.582 1.00 91.44 107 VAL A N 1
ATOM 841 C CA . VAL A 1 107 ? -13.989 -9.463 14.153 1.00 91.44 107 VAL A CA 1
ATOM 842 C C . VAL A 1 107 ? -15.332 -9.036 13.547 1.00 91.44 107 VAL A C 1
ATOM 844 O O . VAL A 1 107 ? -15.303 -8.318 12.546 1.00 91.44 107 VAL A O 1
ATOM 847 N N . PRO A 1 108 ? -16.503 -9.371 14.133 1.00 93.50 108 PRO A N 1
ATOM 848 C CA . PRO A 1 108 ? -17.786 -8.911 13.596 1.00 93.50 108 PRO A CA 1
ATOM 849 C C . PRO A 1 108 ? -17.886 -7.385 13.545 1.00 93.50 108 PRO A C 1
ATOM 851 O O . PRO A 1 108 ? -18.430 -6.826 12.596 1.00 93.50 108 PRO A O 1
ATOM 854 N N . LEU A 1 109 ? -17.326 -6.719 14.555 1.00 95.88 109 LEU A N 1
ATOM 855 C CA . LEU A 1 109 ? -17.321 -5.270 14.648 1.00 95.88 109 LEU A CA 1
ATOM 856 C C . LEU A 1 109 ? -16.429 -4.636 13.568 1.00 95.88 109 LEU A C 1
ATOM 858 O O . LEU A 1 109 ? -16.876 -3.738 12.869 1.00 95.88 109 LEU A O 1
ATOM 862 N N . MET A 1 110 ? -15.221 -5.157 13.342 1.00 96.06 110 MET A N 1
ATOM 863 C CA . MET A 1 110 ? -14.353 -4.707 12.246 1.00 96.06 110 MET A CA 1
ATOM 864 C C . MET A 1 110 ? -15.053 -4.834 10.884 1.00 96.06 110 MET A C 1
ATOM 866 O O . MET A 1 110 ? -15.041 -3.883 10.107 1.00 96.06 110 MET A O 1
ATOM 870 N N . PHE A 1 111 ? -15.738 -5.954 10.619 1.00 96.38 111 PHE A N 1
ATOM 871 C CA . PHE A 1 111 ? -16.494 -6.127 9.373 1.00 96.38 111 PHE A CA 1
ATOM 872 C C . PHE A 1 111 ? -17.635 -5.111 9.213 1.00 96.38 111 PHE A C 1
ATOM 874 O O . PHE A 1 111 ? -17.868 -4.631 8.103 1.00 96.38 111 PHE A O 1
ATOM 881 N N . ALA A 1 112 ? -18.330 -4.759 10.298 1.00 96.62 112 ALA A N 1
ATOM 882 C CA . ALA A 1 112 ? -19.403 -3.763 10.270 1.00 96.62 112 ALA A CA 1
ATOM 883 C C . ALA A 1 112 ? -18.897 -2.344 9.942 1.00 96.62 112 ALA A C 1
ATOM 885 O O . ALA A 1 112 ? -19.646 -1.541 9.387 1.00 96.62 112 ALA A O 1
ATOM 886 N N . HIS A 1 113 ? -17.624 -2.059 10.233 1.00 97.00 113 HIS A N 1
ATOM 887 C CA . HIS A 1 113 ? -17.017 -0.730 10.124 1.00 97.00 113 HIS A CA 1
ATOM 888 C C . HIS A 1 113 ? -16.047 -0.573 8.945 1.00 97.00 113 HIS A C 1
ATOM 890 O O . HIS A 1 113 ? -15.378 0.448 8.842 1.00 97.00 113 HIS A O 1
ATOM 896 N N . LEU A 1 114 ? -16.000 -1.512 7.989 1.00 97.38 114 LEU A N 1
ATOM 897 C CA . LEU A 1 114 ? -15.100 -1.419 6.821 1.00 97.38 114 LEU A CA 1
ATOM 898 C C . LEU A 1 114 ? -15.303 -0.161 5.957 1.00 97.38 114 LEU A C 1
ATOM 900 O O . LEU A 1 114 ? -14.407 0.223 5.213 1.00 97.38 114 LEU A O 1
ATOM 904 N N . ARG A 1 115 ? -16.468 0.490 6.043 1.00 96.38 115 ARG A N 1
ATOM 905 C CA . ARG A 1 115 ? -16.785 1.739 5.326 1.00 96.38 115 ARG A CA 1
ATOM 906 C C . ARG A 1 115 ? -16.635 3.000 6.180 1.00 96.38 115 ARG A C 1
ATOM 908 O O . ARG A 1 115 ? -16.976 4.079 5.708 1.00 96.38 115 ARG A O 1
ATOM 915 N N . ASP A 1 116 ? -16.178 2.881 7.424 1.00 96.69 116 ASP A N 1
ATOM 916 C CA . ASP A 1 116 ? -15.984 4.034 8.300 1.00 96.69 116 ASP A CA 1
ATOM 917 C C . ASP A 1 116 ? -14.700 4.783 7.922 1.00 96.69 116 ASP A C 1
ATOM 919 O O . ASP A 1 116 ? -13.589 4.409 8.306 1.00 96.69 116 ASP A O 1
ATOM 923 N N . THR A 1 117 ? -14.872 5.849 7.141 1.00 95.62 117 THR A N 1
ATOM 924 C CA . THR A 1 117 ? -13.792 6.723 6.677 1.00 95.62 117 THR A CA 1
ATOM 925 C C . THR A 1 117 ? -13.518 7.891 7.625 1.00 95.62 117 THR A C 1
ATOM 927 O O . THR A 1 117 ? -12.799 8.811 7.244 1.00 95.62 117 THR A O 1
ATOM 930 N N . ALA A 1 118 ? -14.107 7.919 8.828 1.00 95.62 118 ALA A N 1
ATOM 931 C CA . ALA A 1 118 ? -13.806 8.974 9.788 1.00 95.62 118 ALA A CA 1
ATOM 932 C C . ALA A 1 118 ? -12.330 8.906 10.191 1.00 95.62 118 ALA A C 1
ATOM 934 O O . ALA A 1 118 ? -11.797 7.827 10.444 1.00 95.62 118 ALA A O 1
ATOM 935 N N . GLU A 1 119 ? -11.681 10.061 10.252 1.00 93.50 119 GLU A N 1
ATOM 936 C CA . GLU A 1 119 ? -10.257 10.151 10.545 1.00 93.50 119 GLU A CA 1
ATOM 937 C C . GLU A 1 119 ? -9.988 10.207 12.048 1.00 93.50 119 GLU A C 1
ATOM 939 O O . GLU A 1 119 ? -10.698 10.865 12.813 1.00 93.50 119 GLU A O 1
ATOM 944 N N . VAL A 1 120 ? -8.913 9.544 12.458 1.00 91.88 120 VAL A N 1
ATOM 945 C CA . VAL A 1 120 ? -8.348 9.619 13.799 1.00 91.88 120 VAL A CA 1
ATOM 946 C C . VAL A 1 120 ? -6.831 9.661 13.684 1.00 91.88 120 VAL A C 1
ATOM 948 O O . VAL A 1 120 ? -6.232 8.919 12.909 1.00 91.88 120 VAL A O 1
ATOM 951 N N . GLY A 1 121 ? -6.185 10.552 14.430 1.00 90.44 121 GLY A N 1
ATOM 952 C CA . GLY A 1 121 ? -4.730 10.537 14.515 1.00 90.44 121 GLY A CA 1
ATOM 953 C C . GLY A 1 121 ? -4.255 9.521 15.553 1.00 90.44 121 GLY A C 1
ATOM 954 O O . GLY A 1 121 ? -4.940 9.270 16.545 1.00 90.44 121 GLY A O 1
ATOM 955 N N . ALA A 1 122 ? -3.053 8.985 15.373 1.00 88.81 122 ALA A N 1
ATOM 956 C CA . ALA A 1 122 ? -2.402 8.141 16.369 1.00 88.81 122 ALA A CA 1
ATOM 957 C C . ALA A 1 122 ? -1.116 8.806 16.869 1.00 88.81 122 ALA A C 1
ATOM 959 O O . ALA A 1 122 ? -0.380 9.415 16.095 1.00 88.81 122 ALA A O 1
ATOM 960 N N . GLN A 1 123 ? -0.833 8.691 18.164 1.00 88.88 123 GLN A N 1
ATOM 961 C CA . GLN A 1 123 ? 0.387 9.222 18.767 1.00 88.88 123 GLN A CA 1
ATOM 962 C C . GLN A 1 123 ? 1.188 8.108 19.437 1.00 88.88 123 GLN A C 1
ATOM 964 O O . GLN A 1 123 ? 0.670 7.382 20.291 1.00 88.88 123 GLN A O 1
ATOM 969 N N . ALA A 1 124 ? 2.467 8.018 19.081 1.00 85.19 124 ALA A N 1
ATOM 970 C CA . ALA A 1 124 ? 3.455 7.193 19.758 1.00 85.19 124 ALA A CA 1
ATOM 971 C C . ALA A 1 124 ? 4.670 8.066 20.084 1.00 85.19 124 ALA A C 1
ATOM 973 O O . ALA A 1 124 ? 5.316 8.610 19.196 1.00 85.19 124 ALA A O 1
ATOM 974 N N . TYR A 1 125 ? 4.991 8.191 21.366 1.00 87.19 125 TYR A N 1
ATOM 975 C CA . TYR A 1 125 ? 6.045 9.074 21.860 1.00 87.19 125 TYR A CA 1
ATOM 976 C C . TYR A 1 125 ? 5.791 10.538 21.451 1.00 87.19 125 TYR A C 1
ATOM 978 O O . TYR A 1 125 ? 4.663 11.032 21.568 1.00 87.19 125 TYR A O 1
ATOM 986 N N . ASP A 1 126 ? 6.824 11.247 21.008 1.00 81.12 126 ASP A N 1
ATOM 987 C CA . ASP A 1 126 ? 6.746 12.595 20.446 1.00 81.12 126 ASP A CA 1
ATOM 988 C C . ASP A 1 126 ? 6.359 12.599 18.957 1.00 81.12 126 ASP A C 1
ATOM 990 O O . ASP A 1 126 ? 6.256 13.662 18.342 1.00 81.12 126 ASP A O 1
ATOM 994 N N . VAL A 1 127 ? 6.074 11.425 18.386 1.00 81.31 127 VAL A N 1
ATOM 995 C CA . VAL A 1 127 ? 5.675 11.261 16.992 1.00 81.31 127 VAL A CA 1
ATOM 996 C C . VAL A 1 127 ? 4.155 11.182 16.882 1.00 81.31 127 VAL A C 1
ATOM 998 O O . VAL A 1 127 ? 3.490 10.297 17.427 1.00 81.31 127 VAL A O 1
ATOM 1001 N N . VAL A 1 128 ? 3.600 12.122 16.123 1.00 79.06 128 VAL A N 1
ATOM 1002 C CA . VAL A 1 128 ? 2.215 12.072 15.659 1.00 79.06 128 VAL A CA 1
ATOM 1003 C C . VAL A 1 128 ? 2.208 11.393 14.297 1.00 79.06 128 VAL A C 1
ATOM 1005 O O . VAL A 1 128 ? 2.787 11.901 13.337 1.00 79.06 128 VAL A O 1
ATOM 1008 N N . HIS A 1 129 ? 1.562 10.236 14.219 1.00 73.12 129 HIS A N 1
ATOM 1009 C CA . HIS A 1 129 ? 1.316 9.557 12.958 1.00 73.12 129 HIS A CA 1
ATOM 1010 C C . HIS A 1 129 ? 0.190 10.265 12.199 1.00 73.12 129 HIS A C 1
ATOM 1012 O O . HIS A 1 129 ? -0.685 10.902 12.797 1.00 73.12 129 HIS A O 1
ATOM 1018 N N . SER A 1 130 ? 0.227 10.166 10.869 1.00 66.00 130 SER A N 1
ATOM 1019 C CA . SER A 1 130 ? -0.840 10.663 10.000 1.00 66.00 130 SER A CA 1
ATOM 1020 C C . SER A 1 130 ? -2.205 10.143 10.450 1.00 66.00 130 SER A C 1
ATOM 1022 O O . SER A 1 130 ? -2.304 9.051 11.009 1.00 66.00 130 SER A O 1
ATOM 1024 N N . CYS A 1 131 ? -3.254 10.924 10.183 1.00 70.62 131 CYS A N 1
ATOM 1025 C CA . CYS A 1 131 ? -4.624 10.460 10.351 1.00 70.62 131 CYS A CA 1
ATOM 1026 C C . CYS A 1 131 ? -4.825 9.141 9.591 1.00 70.62 131 CYS A C 1
ATOM 1028 O O . CYS A 1 131 ? -4.490 9.054 8.410 1.00 70.62 131 CYS A O 1
ATOM 1030 N N . GLU A 1 132 ? -5.380 8.137 10.260 1.00 84.50 132 GLU A N 1
ATOM 1031 C CA . GLU A 1 132 ? -5.889 6.923 9.631 1.00 84.50 132 GLU A CA 1
ATOM 1032 C C . GLU A 1 132 ? -7.415 6.895 9.737 1.00 84.50 132 GLU A C 1
ATOM 1034 O O . GLU A 1 132 ? -8.010 7.545 10.601 1.00 84.50 132 GLU A O 1
ATOM 1039 N N . THR A 1 133 ? -8.074 6.157 8.846 1.00 93.94 133 THR A N 1
ATOM 1040 C CA . THR A 1 133 ? -9.517 5.941 8.979 1.00 93.94 133 THR A CA 1
ATOM 1041 C C . THR A 1 133 ? -9.807 4.945 10.099 1.00 93.94 133 THR A C 1
ATOM 1043 O O . THR A 1 133 ? -9.007 4.044 10.362 1.00 93.94 133 THR A O 1
ATOM 1046 N N . VAL A 1 134 ? -10.979 5.049 10.732 1.00 95.62 134 VAL A N 1
ATOM 1047 C CA . VAL A 1 134 ? -11.436 4.062 11.727 1.00 95.62 134 VAL A CA 1
ATOM 1048 C C . VAL A 1 134 ? -11.389 2.641 11.158 1.00 95.62 134 VAL A C 1
ATOM 1050 O O . VAL A 1 134 ? -10.918 1.726 11.838 1.00 95.62 134 VAL A O 1
ATOM 1053 N N . ALA A 1 135 ? -11.821 2.454 9.907 1.00 96.31 135 ALA A N 1
ATOM 1054 C CA . ALA A 1 135 ? -11.755 1.163 9.232 1.00 96.31 135 ALA A CA 1
ATOM 1055 C C . ALA A 1 135 ? -10.316 0.621 9.152 1.00 96.31 135 ALA A C 1
ATOM 1057 O O . ALA A 1 135 ? -10.081 -0.538 9.506 1.00 96.31 135 ALA A O 1
ATOM 1058 N N . ASN A 1 136 ? -9.349 1.451 8.737 1.00 94.19 136 ASN A N 1
ATOM 1059 C CA . ASN A 1 136 ? -7.942 1.051 8.662 1.00 94.19 136 ASN A CA 1
ATOM 1060 C C . ASN A 1 136 ? -7.392 0.669 10.038 1.00 94.19 136 ASN A C 1
ATOM 1062 O O . ASN A 1 136 ? -6.808 -0.405 10.180 1.00 94.19 136 ASN A O 1
ATOM 1066 N N . ALA A 1 137 ? -7.663 1.486 11.060 1.00 92.62 137 ALA A N 1
ATOM 1067 C CA . ALA A 1 137 ? -7.213 1.236 12.425 1.00 92.62 137 ALA A CA 1
ATOM 1068 C C . ALA A 1 137 ? -7.731 -0.112 12.948 1.00 92.62 137 ALA A C 1
ATOM 1070 O O . ALA A 1 137 ? -6.968 -0.937 13.460 1.00 92.62 137 ALA A O 1
ATOM 1071 N N . MET A 1 138 ? -9.031 -0.385 12.775 1.00 94.44 138 MET A N 1
ATOM 1072 C CA . MET A 1 138 ? -9.636 -1.649 13.201 1.00 94.44 138 MET A CA 1
ATOM 1073 C C . MET A 1 138 ? -9.045 -2.849 12.451 1.00 94.44 138 MET A C 1
ATOM 1075 O O . MET A 1 138 ? -8.718 -3.858 13.084 1.00 94.44 138 MET A O 1
ATOM 1079 N N . VAL A 1 139 ? -8.863 -2.749 11.128 1.00 94.12 139 VAL A N 1
ATOM 1080 C CA . VAL A 1 139 ? -8.244 -3.808 10.311 1.00 94.12 139 VAL A CA 1
ATOM 1081 C C . VAL A 1 139 ? -6.799 -4.063 10.745 1.00 94.12 139 VAL A C 1
ATOM 1083 O O . VAL A 1 139 ? -6.415 -5.218 10.949 1.00 94.12 139 VAL A O 1
ATOM 1086 N N . SER A 1 140 ? -6.002 -3.016 10.942 1.00 90.06 140 SER A N 1
ATOM 1087 C CA . SER A 1 140 ? -4.606 -3.116 11.379 1.00 90.06 140 SER A CA 1
ATOM 1088 C C . SER A 1 140 ? -4.484 -3.800 12.742 1.00 90.06 140 SER A C 1
ATOM 1090 O O . SER A 1 140 ? -3.665 -4.708 12.912 1.00 90.06 140 SER A O 1
ATOM 1092 N N . LEU A 1 141 ? -5.364 -3.461 13.691 1.00 88.88 141 LEU A N 1
ATOM 1093 C CA . LEU A 1 141 ? -5.382 -4.051 15.033 1.00 88.88 141 LEU A CA 1
ATOM 1094 C C . LEU A 1 141 ? -5.735 -5.546 15.040 1.00 88.88 141 LEU A C 1
ATOM 1096 O O . LEU A 1 141 ? -5.178 -6.295 15.843 1.00 88.88 141 LEU A O 1
ATOM 1100 N N . VAL A 1 142 ? -6.643 -6.006 14.169 1.00 89.25 142 VAL A N 1
ATOM 1101 C CA . VAL A 1 142 ? -7.037 -7.431 14.126 1.00 89.25 142 VAL A CA 1
ATOM 1102 C C . VAL A 1 142 ? -6.137 -8.283 13.234 1.00 89.25 142 VAL A C 1
ATOM 1104 O O . VAL A 1 142 ? -5.982 -9.481 13.485 1.00 89.25 142 VAL A O 1
ATOM 1107 N N . THR A 1 143 ? -5.536 -7.688 12.202 1.00 85.19 143 THR A N 1
ATOM 1108 C CA . THR A 1 143 ? -4.648 -8.400 11.272 1.00 85.19 143 THR A CA 1
ATOM 1109 C C . THR A 1 143 ? -3.191 -8.405 11.716 1.00 85.19 143 THR A C 1
ATOM 1111 O O . THR A 1 143 ? -2.436 -9.244 11.230 1.00 85.19 143 THR A O 1
ATOM 1114 N N . GLY A 1 144 ? -2.808 -7.528 12.654 1.00 71.12 144 GLY A N 1
ATOM 1115 C CA . GLY A 1 144 ? -1.485 -7.507 13.270 1.00 71.12 144 GLY A CA 1
ATOM 1116 C C . GLY A 1 144 ? -0.384 -7.383 12.226 1.00 71.12 144 GLY A C 1
ATOM 1117 O O .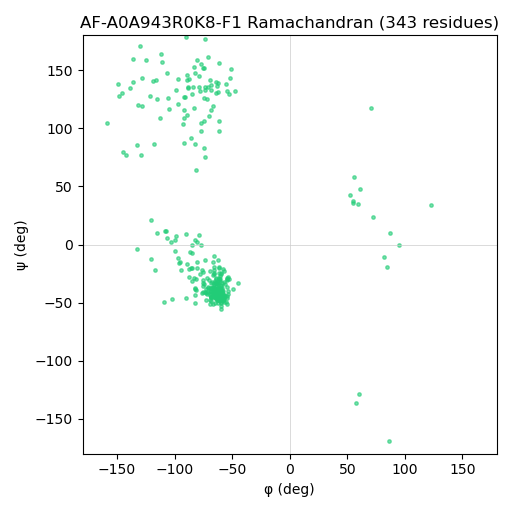 GLY A 1 144 ? 0.450 -8.280 12.141 1.00 71.12 144 GLY A O 1
ATOM 1118 N N . HIS A 1 145 ? -0.423 -6.315 11.419 1.00 56.84 145 HIS A N 1
ATOM 1119 C CA . HIS A 1 145 ? 0.463 -6.096 10.266 1.00 56.84 145 HIS A CA 1
ATOM 1120 C C . HIS A 1 145 ? 1.948 -6.400 10.569 1.00 56.84 145 HIS A C 1
ATOM 1122 O O . HIS A 1 145 ? 2.620 -6.985 9.723 1.00 56.84 145 HIS A O 1
ATOM 1128 N N . ASP A 1 146 ? 2.400 -6.157 11.808 1.00 49.47 146 ASP A N 1
ATOM 1129 C CA . ASP A 1 146 ? 3.779 -6.401 12.266 1.00 49.47 146 ASP A CA 1
ATOM 1130 C C . ASP A 1 146 ? 3.885 -7.398 13.442 1.00 49.47 146 ASP A C 1
ATOM 1132 O O . ASP A 1 146 ? 4.856 -7.405 14.201 1.00 49.47 146 ASP A O 1
ATOM 1136 N N . MET A 1 147 ? 2.872 -8.246 13.644 1.00 59.06 147 MET A N 1
ATOM 1137 C CA . MET A 1 147 ? 2.854 -9.245 14.714 1.00 59.06 147 MET A CA 1
ATOM 1138 C C . MET A 1 147 ? 3.077 -10.664 14.181 1.00 59.06 147 MET A C 1
ATOM 1140 O O . MET A 1 147 ? 2.623 -11.021 13.094 1.00 59.06 147 MET A O 1
ATOM 1144 N N . ALA A 1 148 ? 3.726 -11.507 14.994 1.00 55.12 148 ALA A N 1
ATOM 1145 C CA . ALA A 1 148 ? 3.804 -12.948 14.745 1.00 55.12 148 ALA A CA 1
ATOM 1146 C C . ALA A 1 148 ? 2.399 -13.539 14.505 1.00 55.12 148 ALA A C 1
ATOM 1148 O O . ALA A 1 148 ? 1.448 -13.129 15.174 1.00 55.12 148 ALA A O 1
ATOM 1149 N N . GLU A 1 149 ? 2.274 -14.514 13.595 1.00 60.78 149 GLU A N 1
ATOM 1150 C CA . GLU A 1 149 ? 0.988 -15.116 13.176 1.00 60.78 149 GLU A CA 1
ATOM 1151 C C . GLU A 1 149 ? 0.099 -15.533 14.357 1.00 60.78 149 GLU A C 1
ATOM 1153 O O . GLU A 1 149 ? -1.105 -15.298 14.356 1.00 60.78 149 GLU A O 1
ATOM 1158 N N . GLU A 1 150 ? 0.704 -16.060 15.422 1.00 59.84 150 GLU A N 1
ATOM 1159 C CA . GLU A 1 150 ? 0.032 -16.502 16.652 1.00 59.84 150 GLU A CA 1
ATOM 1160 C C . GLU A 1 150 ? -0.715 -15.382 17.400 1.00 59.84 150 GLU A C 1
ATOM 1162 O O . GLU A 1 150 ? -1.568 -15.641 18.251 1.00 59.84 150 GLU A O 1
ATOM 1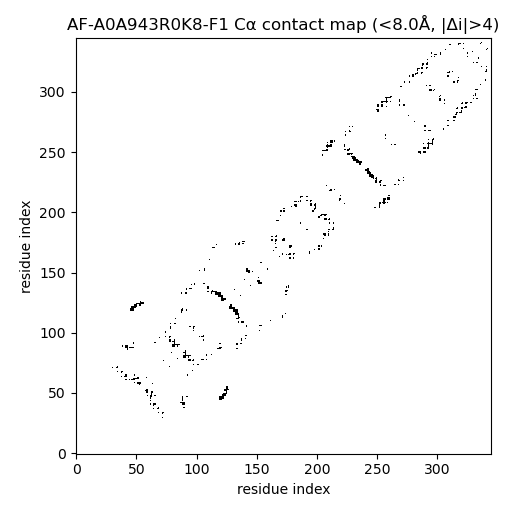167 N N . ARG A 1 151 ? -0.379 -14.118 17.119 1.00 64.69 151 ARG A N 1
ATOM 1168 C CA . ARG A 1 151 ? -0.976 -12.938 17.755 1.00 64.69 151 ARG A CA 1
ATOM 1169 C C . ARG A 1 151 ? -2.089 -12.313 16.921 1.00 64.69 151 ARG A C 1
ATOM 1171 O O . ARG A 1 151 ? -2.817 -11.475 17.457 1.00 64.69 151 ARG A O 1
ATOM 1178 N N . LYS A 1 152 ? -2.248 -12.723 15.659 1.00 73.31 152 LYS A N 1
ATOM 1179 C CA . LYS A 1 152 ? -3.304 -12.218 14.779 1.00 73.31 152 LYS A CA 1
ATOM 1180 C C . LYS A 1 152 ? -4.662 -12.703 15.263 1.00 73.31 152 LYS A C 1
ATOM 1182 O O . LYS A 1 152 ? -4.823 -13.850 15.673 1.00 73.31 152 LYS A O 1
ATOM 1187 N N . LEU A 1 153 ? -5.644 -11.807 15.242 1.00 78.62 153 LEU A N 1
ATOM 1188 C CA . LEU A 1 153 ? -7.019 -12.159 15.591 1.00 78.62 153 LEU A CA 1
ATOM 1189 C C . LEU A 1 153 ? -7.743 -12.778 14.405 1.00 78.62 153 LEU A C 1
ATOM 1191 O O . LEU A 1 153 ? -8.525 -13.705 14.581 1.00 78.62 153 LEU A O 1
ATOM 1195 N N . LEU A 1 154 ? -7.454 -12.263 13.213 1.00 82.12 154 LEU A N 1
ATOM 1196 C CA . LEU A 1 154 ? -8.064 -12.700 11.971 1.00 82.12 154 LEU A CA 1
ATOM 1197 C C . LEU A 1 154 ? -7.246 -13.848 11.362 1.00 82.12 154 LEU A C 1
ATOM 1199 O O . LEU A 1 154 ? -6.126 -13.630 10.900 1.00 82.12 154 LEU A O 1
ATOM 1203 N N . THR A 1 155 ? -7.798 -15.064 11.346 1.00 78.06 155 THR A N 1
ATOM 1204 C CA . THR A 1 155 ? -7.147 -16.242 10.741 1.00 78.06 155 THR A CA 1
ATOM 1205 C C . THR A 1 155 ? -8.132 -17.060 9.904 1.00 78.06 155 THR A C 1
ATOM 1207 O O . THR A 1 155 ? -9.350 -16.947 10.047 1.00 78.06 155 THR A O 1
ATOM 1210 N N . GLY A 1 156 ? -7.608 -17.880 8.988 1.00 86.25 156 GLY A N 1
ATOM 1211 C CA . GLY A 1 156 ? -8.420 -18.789 8.178 1.00 86.25 156 GLY A CA 1
ATOM 1212 C C . GLY A 1 156 ? -9.463 -18.069 7.317 1.00 86.25 156 GLY A C 1
ATOM 1213 O O . GLY A 1 156 ? -9.138 -17.149 6.567 1.00 86.25 156 GLY A O 1
ATOM 1214 N N . GLN A 1 157 ? -10.721 -18.507 7.410 1.00 89.94 157 GLN A N 1
ATOM 1215 C CA . GLN A 1 157 ? -11.797 -18.058 6.524 1.00 89.94 157 GLN A CA 1
ATOM 1216 C C . GLN A 1 157 ? -12.111 -16.563 6.656 1.00 89.94 157 GLN A C 1
ATOM 1218 O O . GLN A 1 157 ? -12.450 -15.931 5.662 1.00 89.94 157 GLN A O 1
ATOM 1223 N N . GLU A 1 158 ? -11.980 -15.977 7.846 1.00 91.19 158 GLU A N 1
ATOM 1224 C CA . GLU A 1 158 ? -12.267 -14.554 8.056 1.00 91.19 158 GLU A CA 1
ATOM 1225 C C . GLU A 1 158 ? -11.247 -13.667 7.331 1.00 91.19 158 GLU A C 1
ATOM 1227 O O . GLU A 1 158 ? -11.619 -12.662 6.729 1.00 91.19 158 GLU A O 1
ATOM 1232 N N . ALA A 1 159 ? -9.975 -14.077 7.313 1.00 90.56 159 ALA A N 1
ATOM 1233 C CA . ALA A 1 159 ? -8.934 -13.384 6.560 1.00 90.56 159 ALA A CA 1
ATOM 1234 C C . ALA A 1 159 ? -9.198 -13.458 5.050 1.00 90.56 159 ALA A C 1
ATOM 1236 O O . ALA A 1 159 ? -9.115 -12.442 4.367 1.00 90.56 159 ALA A O 1
ATOM 1237 N N . VAL A 1 160 ? -9.608 -14.629 4.547 1.00 92.31 160 VAL A N 1
ATOM 1238 C CA . VAL A 1 160 ? -10.002 -14.804 3.138 1.00 92.31 160 VAL A CA 1
ATOM 1239 C C . VAL A 1 160 ? -11.212 -13.935 2.788 1.00 92.31 160 VAL A C 1
ATOM 1241 O O . VAL A 1 160 ? -11.236 -13.313 1.728 1.00 92.31 160 VAL A O 1
ATOM 1244 N N . THR A 1 161 ? -12.207 -13.855 3.674 1.00 95.50 161 THR A N 1
ATOM 1245 C CA . THR A 1 161 ? -13.388 -13.006 3.477 1.00 95.50 161 THR A CA 1
ATOM 1246 C C . THR A 1 161 ? -13.011 -11.529 3.428 1.00 95.50 161 THR A C 1
ATOM 1248 O O . THR A 1 161 ? -13.453 -10.831 2.518 1.00 95.50 161 THR A O 1
ATOM 1251 N N . LEU A 1 162 ? -12.175 -11.050 4.356 1.00 95.81 162 LEU A N 1
ATOM 1252 C CA . LEU A 1 162 ? -11.689 -9.669 4.337 1.00 95.81 162 LEU A CA 1
ATOM 1253 C C . LEU A 1 162 ? -10.926 -9.375 3.045 1.00 95.81 162 LEU A C 1
ATOM 1255 O O . LEU A 1 162 ? -11.248 -8.412 2.359 1.00 95.81 162 LEU A O 1
ATOM 1259 N N . ASP A 1 163 ? -9.966 -10.224 2.681 1.00 94.69 163 ASP A N 1
ATOM 1260 C CA . ASP A 1 163 ? -9.170 -10.053 1.466 1.00 94.69 163 ASP A CA 1
ATOM 1261 C C . ASP A 1 163 ? -10.071 -10.023 0.216 1.00 94.69 163 ASP A C 1
ATOM 1263 O O . ASP A 1 163 ? -9.901 -9.169 -0.650 1.00 94.69 163 ASP A O 1
ATOM 1267 N N . SER A 1 164 ? -11.101 -10.875 0.150 1.00 95.75 164 SER A N 1
ATOM 1268 C CA . SER A 1 164 ? -12.094 -10.841 -0.932 1.00 95.75 164 SER A CA 1
ATOM 1269 C C . SER A 1 164 ? -12.896 -9.540 -0.956 1.00 95.75 164 SER A C 1
ATOM 1271 O O . SER A 1 164 ? -13.155 -9.016 -2.038 1.00 95.75 164 SER A O 1
ATOM 1273 N N . ILE A 1 165 ? -13.304 -9.015 0.203 1.00 97.12 165 ILE A N 1
ATOM 1274 C CA . ILE A 1 165 ? -14.019 -7.735 0.281 1.00 97.12 165 ILE A CA 1
ATOM 1275 C C . ILE A 1 165 ? -13.122 -6.608 -0.226 1.00 97.12 165 ILE A C 1
ATOM 1277 O O . ILE A 1 165 ? -13.554 -5.828 -1.067 1.00 97.12 165 ILE A O 1
ATOM 1281 N N . LEU A 1 166 ? -11.868 -6.560 0.227 1.00 96.00 166 LEU A N 1
ATOM 1282 C CA . LEU A 1 166 ? -10.916 -5.522 -0.164 1.00 96.00 166 LEU A CA 1
ATOM 1283 C C . LEU A 1 166 ? -10.644 -5.516 -1.673 1.00 96.00 166 LEU A C 1
ATOM 1285 O O . LEU A 1 166 ? -10.404 -4.454 -2.240 1.00 96.00 166 LEU A O 1
ATOM 1289 N N . ILE A 1 167 ? -10.694 -6.674 -2.335 1.00 96.56 167 ILE A N 1
ATOM 1290 C CA . ILE A 1 167 ? -10.513 -6.754 -3.788 1.00 96.56 167 ILE A CA 1
ATOM 1291 C C . ILE A 1 167 ? -11.803 -6.434 -4.545 1.00 96.56 167 ILE A C 1
ATOM 1293 O O . ILE A 1 167 ? -11.776 -5.615 -5.459 1.00 96.56 167 ILE A O 1
ATOM 1297 N N . PHE A 1 168 ? -12.927 -7.062 -4.199 1.00 96.75 168 PHE A N 1
ATOM 1298 C CA . PHE A 1 168 ? -14.130 -7.035 -5.042 1.00 96.75 168 PHE A CA 1
ATOM 1299 C C . PHE A 1 168 ? -15.159 -5.968 -4.670 1.00 96.75 168 PHE A C 1
ATOM 1301 O O . PHE A 1 168 ? -16.048 -5.693 -5.473 1.00 96.75 168 PHE A O 1
ATOM 1308 N N . VAL A 1 169 ? -15.077 -5.367 -3.482 1.00 95.50 169 VAL A N 1
ATOM 1309 C CA . VAL A 1 169 ? -15.971 -4.269 -3.102 1.00 95.50 169 VAL A CA 1
ATOM 1310 C C . VAL A 1 169 ? -15.313 -2.936 -3.477 1.00 95.50 169 VAL A C 1
ATOM 1312 O O . VAL A 1 169 ? -14.178 -2.692 -3.065 1.00 95.50 169 VAL A O 1
ATOM 1315 N N . PRO A 1 170 ? -16.003 -2.061 -4.235 1.00 93.44 170 PRO A N 1
ATOM 1316 C CA . PRO A 1 170 ? -15.478 -0.746 -4.588 1.00 93.44 170 PRO A CA 1
ATOM 1317 C C . PRO A 1 170 ? -15.205 0.149 -3.379 1.00 93.44 170 PRO A C 1
ATOM 1319 O O . PRO A 1 170 ? -15.860 0.010 -2.342 1.00 93.44 170 PRO A O 1
ATOM 1322 N N . GLN A 1 171 ? -14.307 1.123 -3.562 1.00 90.69 171 GLN A N 1
ATOM 1323 C CA . GLN A 1 171 ? -14.016 2.191 -2.589 1.00 90.69 171 GLN A CA 1
ATOM 1324 C C . GLN A 1 171 ? -13.489 1.666 -1.242 1.00 90.69 171 GLN A C 1
ATOM 1326 O O . GLN A 1 171 ? -13.965 2.051 -0.176 1.00 90.69 171 GLN A O 1
ATOM 1331 N N . MET A 1 172 ? -12.505 0.765 -1.302 1.00 94.88 172 MET A N 1
ATOM 1332 C CA . MET A 1 172 ? -11.804 0.212 -0.130 1.00 94.88 172 MET A CA 1
ATOM 1333 C C . MET A 1 172 ? -10.358 0.723 0.003 1.00 94.88 172 MET A C 1
ATOM 1335 O O . MET A 1 172 ? -9.591 0.198 0.807 1.00 94.88 172 MET A O 1
ATOM 1339 N N . SER A 1 173 ? -9.977 1.747 -0.770 1.00 91.06 173 SER A N 1
ATOM 1340 C CA . SER A 1 173 ? -8.608 2.287 -0.826 1.00 91.06 173 SER A CA 1
ATOM 1341 C C . SER A 1 173 ? -8.144 2.959 0.464 1.00 91.06 173 SER A C 1
ATOM 1343 O O . SER A 1 173 ? -6.952 3.181 0.642 1.00 91.06 173 SER A O 1
ATOM 1345 N N . HIS A 1 174 ? -9.066 3.268 1.378 1.00 92.25 174 HIS A N 1
ATOM 1346 C CA . HIS A 1 174 ? -8.765 3.788 2.711 1.00 92.25 174 HIS A CA 1
ATOM 1347 C C . HIS A 1 174 ? -8.284 2.715 3.696 1.00 92.25 174 HIS A C 1
ATOM 1349 O O . HIS A 1 174 ? -8.020 3.050 4.849 1.00 92.25 174 HIS A O 1
ATOM 1355 N N . ILE A 1 175 ? -8.196 1.447 3.273 1.00 93.88 175 ILE A N 1
ATOM 1356 C CA . ILE A 1 175 ? -7.658 0.333 4.059 1.00 93.88 175 ILE A CA 1
ATOM 1357 C C . ILE A 1 175 ? -6.349 -0.141 3.417 1.00 93.88 175 ILE A C 1
ATOM 1359 O O . ILE A 1 175 ? -6.356 -0.815 2.384 1.00 93.88 175 ILE A O 1
ATOM 1363 N N . ASP A 1 176 ? -5.218 0.121 4.073 1.00 90.25 176 ASP A N 1
ATOM 1364 C CA . ASP A 1 176 ? -3.865 -0.117 3.544 1.00 90.25 176 ASP A CA 1
ATOM 1365 C C . ASP A 1 176 ? -3.621 -1.578 3.144 1.00 90.25 176 ASP A C 1
ATOM 1367 O O . ASP A 1 176 ? -2.918 -1.881 2.173 1.00 90.25 176 ASP A O 1
ATOM 1371 N N . ARG A 1 177 ? -4.261 -2.511 3.861 1.00 91.06 177 ARG A N 1
ATOM 1372 C CA . ARG A 1 177 ? -4.201 -3.948 3.571 1.00 91.06 177 ARG A CA 1
ATOM 1373 C C . ARG A 1 177 ? -4.594 -4.271 2.125 1.00 91.06 177 ARG A C 1
ATOM 1375 O O . ARG A 1 177 ? -4.058 -5.237 1.577 1.00 91.06 177 ARG A O 1
ATOM 1382 N N . GLN A 1 178 ? -5.478 -3.487 1.498 1.00 93.81 178 GLN A N 1
ATOM 1383 C CA . GLN A 1 178 ? -5.896 -3.695 0.109 1.00 93.81 178 GLN A CA 1
ATOM 1384 C C . GLN A 1 178 ? -4.686 -3.755 -0.831 1.00 93.81 178 GLN A C 1
ATOM 1386 O O . GLN A 1 178 ? -4.592 -4.678 -1.643 1.00 93.81 178 GLN A O 1
ATOM 1391 N N . ARG A 1 179 ? -3.718 -2.841 -0.668 1.00 89.94 179 ARG A N 1
ATOM 1392 C CA . ARG A 1 179 ? -2.492 -2.796 -1.479 1.00 89.94 179 ARG A CA 1
ATOM 1393 C C . ARG A 1 179 ? -1.706 -4.105 -1.359 1.00 89.94 179 ARG A C 1
ATOM 1395 O O . ARG A 1 179 ? -1.336 -4.705 -2.369 1.00 89.94 179 ARG A O 1
ATOM 1402 N N . THR A 1 180 ? -1.515 -4.590 -0.133 1.00 88.81 180 THR A N 1
ATOM 1403 C CA . THR A 1 180 ? -0.769 -5.826 0.154 1.00 88.81 180 THR A CA 1
ATOM 1404 C C . THR A 1 180 ? -1.450 -7.073 -0.412 1.00 88.81 180 THR A C 1
ATOM 1406 O O . THR A 1 180 ? -0.769 -7.975 -0.904 1.00 88.81 180 THR A O 1
ATOM 1409 N N . VAL A 1 181 ? -2.783 -7.151 -0.352 1.00 92.62 181 VAL A N 1
ATOM 1410 C CA . VAL A 1 181 ? -3.551 -8.275 -0.917 1.00 92.62 181 VAL A CA 1
ATOM 1411 C C . VAL A 1 181 ? -3.491 -8.241 -2.442 1.00 92.62 181 VAL A C 1
ATOM 1413 O O . VAL A 1 181 ? -3.164 -9.247 -3.069 1.00 92.62 181 VAL A O 1
ATOM 1416 N N . MET A 1 182 ? -3.738 -7.071 -3.033 1.00 95.00 182 MET A N 1
ATOM 1417 C CA . MET A 1 182 ? -3.764 -6.866 -4.479 1.00 95.00 182 MET A CA 1
ATOM 1418 C C . MET A 1 182 ? -2.443 -7.273 -5.143 1.00 95.00 182 MET A C 1
ATOM 1420 O O . MET A 1 182 ? -2.443 -8.001 -6.134 1.00 95.00 182 MET A O 1
ATOM 1424 N N . GLN A 1 183 ? -1.302 -6.877 -4.572 1.00 91.06 183 GLN A N 1
ATOM 1425 C CA . GLN A 1 183 ? 0.022 -7.201 -5.121 1.00 91.06 183 GLN A CA 1
ATOM 1426 C C . GLN A 1 183 ? 0.303 -8.713 -5.187 1.00 91.06 183 GLN A C 1
ATOM 1428 O O . GLN A 1 183 ? 1.017 -9.178 -6.085 1.00 91.06 183 GLN A O 1
ATOM 1433 N N . LYS A 1 184 ? -0.295 -9.491 -4.274 1.00 91.94 184 LYS A N 1
ATOM 1434 C CA . LYS A 1 184 ? -0.139 -10.951 -4.175 1.00 91.94 184 LYS A CA 1
ATOM 1435 C C . LYS A 1 184 ? -1.079 -11.734 -5.091 1.00 91.94 184 LYS A C 1
ATOM 1437 O O . LYS A 1 184 ? -0.934 -12.952 -5.185 1.00 91.94 184 LYS A O 1
ATOM 1442 N N . LEU A 1 185 ? -2.021 -11.073 -5.768 1.00 93.50 185 LEU A N 1
ATOM 1443 C CA . LEU A 1 185 ? -2.953 -11.762 -6.656 1.00 93.50 185 LEU A CA 1
ATOM 1444 C C . LEU A 1 185 ? -2.213 -12.452 -7.819 1.00 93.50 185 LEU A C 1
ATOM 1446 O O . LEU A 1 185 ? -1.279 -11.868 -8.397 1.00 93.50 185 LEU A O 1
ATOM 1450 N N . PRO A 1 186 ? -2.622 -13.684 -8.180 1.00 92.69 186 PRO A N 1
ATOM 1451 C CA . PRO A 1 186 ? -2.164 -14.329 -9.401 1.00 92.69 186 PRO A CA 1
ATOM 1452 C C . PRO A 1 186 ? -2.785 -13.650 -10.631 1.00 92.69 186 PRO A C 1
ATOM 1454 O O . PRO A 1 186 ? -3.815 -12.981 -10.534 1.00 92.69 186 PRO A O 1
ATOM 1457 N N . ALA A 1 187 ? -2.180 -13.866 -11.800 1.00 93.94 187 ALA A N 1
ATOM 1458 C CA . ALA A 1 187 ? -2.764 -13.485 -13.086 1.00 93.94 187 ALA A CA 1
ATOM 1459 C C . ALA A 1 187 ? -3.919 -14.440 -13.450 1.00 93.94 187 ALA A C 1
ATOM 1461 O O . ALA A 1 187 ? -3.761 -15.353 -14.255 1.00 93.94 187 ALA A O 1
ATOM 1462 N N . ASP A 1 188 ? -5.058 -14.269 -12.782 1.00 95.38 188 ASP A N 1
ATOM 1463 C CA . ASP A 1 188 ? -6.292 -15.032 -12.986 1.00 95.38 188 ASP A CA 1
ATOM 1464 C C . ASP A 1 188 ? -7.379 -14.084 -13.508 1.00 95.38 188 ASP A C 1
ATOM 1466 O O . ASP A 1 188 ? -7.644 -13.042 -12.903 1.00 95.38 188 ASP A O 1
ATOM 1470 N N . GLU A 1 189 ? -7.983 -14.431 -14.649 1.00 95.19 189 GLU A N 1
ATOM 1471 C CA . GLU A 1 189 ? -8.942 -13.596 -15.392 1.00 95.19 189 GLU A CA 1
ATOM 1472 C C . GLU A 1 189 ? -10.107 -13.101 -14.531 1.00 95.19 189 GLU A C 1
ATOM 1474 O O . GLU A 1 189 ? -10.605 -12.000 -14.753 1.00 95.19 189 GLU A O 1
ATOM 1479 N N . LYS A 1 190 ? -10.487 -13.837 -13.478 1.00 95.69 190 LYS A N 1
ATOM 1480 C CA . LYS A 1 190 ? -11.550 -13.403 -12.557 1.00 95.69 190 LYS A CA 1
ATOM 1481 C C . LYS A 1 190 ? -11.249 -12.085 -11.826 1.00 95.69 190 LYS A C 1
ATOM 1483 O O . LYS A 1 190 ? -12.171 -11.468 -11.301 1.00 95.69 190 LYS A O 1
ATOM 1488 N N . TYR A 1 191 ? -9.978 -11.680 -11.737 1.00 96.75 191 TYR A N 1
ATOM 1489 C CA . TYR A 1 191 ? -9.564 -10.423 -11.105 1.00 96.75 191 TYR A CA 1
ATOM 1490 C C . TYR A 1 191 ? -9.374 -9.280 -12.104 1.00 96.75 191 TYR A C 1
ATOM 1492 O O . TYR A 1 191 ? -9.288 -8.130 -11.680 1.00 96.75 191 TYR A O 1
ATOM 1500 N N . TYR A 1 192 ? -9.274 -9.574 -13.403 1.00 97.44 192 TYR A N 1
ATOM 1501 C CA . TYR A 1 192 ? -8.789 -8.620 -14.399 1.00 97.44 192 TYR A CA 1
ATOM 1502 C C . TYR A 1 192 ? -9.646 -7.353 -14.466 1.00 97.44 192 TYR A C 1
ATOM 1504 O O . TYR A 1 192 ? -9.134 -6.256 -14.247 1.00 97.44 192 TYR A O 1
ATOM 1512 N N . ASP A 1 193 ? -10.954 -7.505 -14.688 1.00 96.88 193 ASP A N 1
ATOM 1513 C CA . ASP A 1 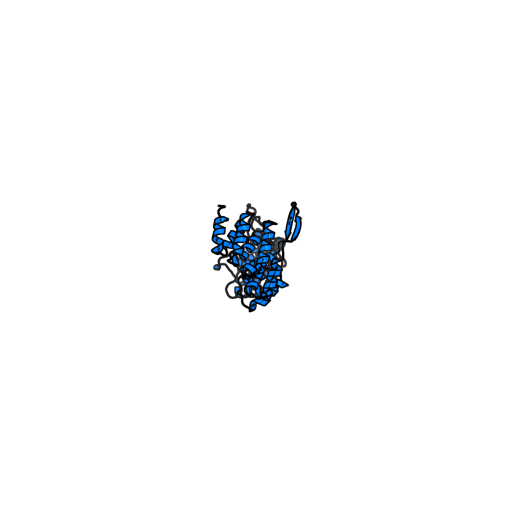193 ? -11.869 -6.366 -14.831 1.00 96.88 193 ASP A CA 1
ATOM 1514 C C . ASP A 1 193 ? -11.882 -5.493 -13.574 1.00 96.88 193 ASP A C 1
ATOM 1516 O O . ASP A 1 193 ? -11.882 -4.265 -13.656 1.00 96.88 193 ASP A O 1
ATOM 1520 N N . ARG A 1 194 ? -11.808 -6.127 -12.398 1.00 96.69 194 ARG A N 1
ATOM 1521 C CA . ARG A 1 194 ? -11.778 -5.413 -11.125 1.00 96.69 194 ARG A CA 1
ATOM 1522 C C . ARG A 1 194 ? -10.478 -4.633 -10.933 1.00 96.69 194 ARG A C 1
ATOM 1524 O O . ARG A 1 194 ? -10.518 -3.495 -10.483 1.00 96.69 194 ARG A O 1
ATOM 1531 N N . LEU A 1 195 ? -9.332 -5.206 -11.298 1.00 97.25 195 LEU A N 1
ATOM 1532 C CA . LEU A 1 195 ? -8.048 -4.500 -11.254 1.00 97.25 195 LEU A CA 1
ATOM 1533 C C . LEU A 1 195 ? -8.038 -3.296 -12.206 1.00 97.25 195 LEU A C 1
ATOM 1535 O O . LEU A 1 195 ? -7.546 -2.230 -11.837 1.00 97.25 195 LEU A O 1
ATOM 1539 N N . VAL A 1 196 ? -8.614 -3.443 -13.404 1.00 97.25 196 VAL A N 1
ATOM 1540 C CA . VAL A 1 196 ? -8.772 -2.335 -14.358 1.00 97.25 196 VAL A CA 1
ATOM 1541 C C . VAL A 1 196 ? -9.660 -1.235 -13.773 1.00 97.25 196 VAL A C 1
ATOM 1543 O O . VAL A 1 196 ? -9.285 -0.066 -13.831 1.00 97.25 196 VAL A O 1
ATOM 1546 N N . GLU A 1 197 ? -10.785 -1.587 -13.148 1.00 96.50 197 GLU A N 1
ATOM 1547 C CA . GLU A 1 197 ? -11.662 -0.631 -12.459 1.00 96.50 197 GLU A CA 1
ATOM 1548 C C . GLU A 1 197 ? -10.925 0.113 -11.330 1.00 96.50 197 GLU A C 1
ATOM 1550 O O . GLU A 1 197 ? -10.995 1.341 -11.250 1.00 96.50 197 GLU A O 1
ATOM 1555 N N . MET A 1 198 ? -10.154 -0.605 -10.505 1.00 95.75 198 MET A N 1
ATOM 1556 C CA . MET A 1 198 ? -9.331 -0.016 -9.441 1.00 95.75 198 MET A CA 1
ATOM 1557 C C . MET A 1 198 ? -8.328 1.009 -9.992 1.00 95.75 198 MET A C 1
ATOM 1559 O O . MET A 1 198 ? -8.175 2.096 -9.434 1.00 95.75 198 MET A O 1
ATOM 1563 N N . TYR A 1 199 ? -7.673 0.699 -11.112 1.00 95.94 199 TYR A N 1
ATOM 1564 C CA . TYR A 1 199 ? -6.723 1.609 -11.751 1.00 95.94 199 TYR A CA 1
ATOM 1565 C C . TYR A 1 199 ? -7.412 2.832 -12.376 1.00 95.94 199 TYR A C 1
ATOM 1567 O O . TYR A 1 199 ? -7.027 3.978 -12.136 1.00 95.94 199 TYR A O 1
ATOM 1575 N N . GLU A 1 200 ? -8.444 2.603 -13.188 1.00 94.25 200 GLU A N 1
ATOM 1576 C CA . GLU A 1 200 ? -9.038 3.642 -14.028 1.00 94.25 200 GLU A CA 1
ATOM 1577 C C . GLU A 1 200 ? -10.031 4.526 -13.274 1.00 94.25 200 GLU A C 1
ATOM 1579 O O . GLU A 1 200 ? -10.068 5.737 -13.513 1.00 94.25 200 GLU A O 1
ATOM 1584 N N . GLN A 1 201 ? -10.821 3.949 -12.368 1.00 94.25 201 GLN A N 1
ATOM 1585 C CA . GLN A 1 201 ? -11.918 4.639 -11.688 1.00 94.25 201 GLN A CA 1
ATOM 1586 C C . GLN A 1 201 ? -11.533 5.052 -10.268 1.00 94.25 201 GLN A C 1
ATOM 1588 O O . GLN A 1 201 ? -11.731 6.208 -9.901 1.00 94.25 201 GLN A O 1
ATOM 1593 N N . GLU A 1 202 ? -10.927 4.145 -9.498 1.00 92.69 202 GLU A N 1
ATOM 1594 C CA . GLU A 1 202 ? -10.543 4.407 -8.098 1.00 92.69 202 GLU A CA 1
ATOM 1595 C C . GLU A 1 202 ? -9.162 5.054 -7.962 1.00 92.69 202 GLU A C 1
ATOM 1597 O O . GLU A 1 202 ? -8.782 5.482 -6.876 1.00 92.69 202 GLU A O 1
ATOM 1602 N N . LYS A 1 203 ? -8.427 5.172 -9.075 1.00 91.50 203 LYS A N 1
ATOM 1603 C CA . LYS A 1 203 ? -7.099 5.794 -9.144 1.00 91.50 203 LYS A CA 1
ATOM 1604 C C . LYS A 1 203 ? -6.062 5.113 -8.245 1.00 91.50 203 LYS A C 1
ATOM 1606 O O . LYS A 1 203 ? -5.139 5.759 -7.757 1.00 91.50 203 LYS A O 1
ATOM 1611 N N . ILE A 1 204 ? -6.166 3.794 -8.105 1.00 92.19 204 ILE A N 1
ATOM 1612 C CA . ILE A 1 204 ? -5.199 2.962 -7.384 1.00 92.19 204 ILE A CA 1
ATOM 1613 C C . ILE A 1 204 ? -4.078 2.581 -8.357 1.00 92.19 204 ILE A C 1
ATOM 1615 O O . ILE A 1 204 ? -4.169 1.601 -9.099 1.00 92.19 204 ILE A O 1
ATOM 1619 N N . MET A 1 205 ? -3.021 3.391 -8.397 1.00 92.38 205 MET A N 1
ATOM 1620 C CA . MET A 1 205 ? -1.932 3.256 -9.374 1.00 92.38 205 MET A CA 1
ATOM 1621 C C . MET A 1 205 ? -1.190 1.926 -9.256 1.00 92.38 205 MET A C 1
ATOM 1623 O O . MET A 1 205 ? -0.786 1.333 -10.255 1.00 92.38 205 MET A O 1
ATOM 1627 N N . GLU A 1 206 ? -1.084 1.400 -8.041 1.00 92.50 206 GLU A N 1
ATOM 1628 C CA . GLU A 1 206 ? -0.429 0.137 -7.716 1.00 92.50 206 GLU A CA 1
ATOM 1629 C C . GLU A 1 206 ? -1.140 -1.085 -8.309 1.00 92.50 206 GLU A C 1
ATOM 1631 O O . GLU A 1 206 ? -0.580 -2.183 -8.284 1.00 92.50 206 GLU A O 1
ATOM 1636 N N . ALA A 1 207 ? -2.342 -0.917 -8.870 1.00 96.38 207 ALA A N 1
ATOM 1637 C CA . ALA A 1 207 ? -3.002 -1.954 -9.651 1.00 96.38 207 ALA A CA 1
ATOM 1638 C C . ALA A 1 207 ? -2.297 -2.197 -10.997 1.00 96.38 207 ALA A C 1
ATOM 1640 O O . ALA A 1 207 ? -2.283 -3.332 -11.474 1.00 96.38 207 ALA A O 1
ATOM 1641 N N . LEU A 1 208 ? -1.656 -1.185 -11.598 1.00 97.50 208 LEU A N 1
ATOM 1642 C CA . LEU A 1 208 ? -1.078 -1.290 -12.944 1.00 97.50 208 LEU A CA 1
ATOM 1643 C C . LEU A 1 208 ? 0.003 -2.385 -13.073 1.00 97.50 208 LEU A C 1
ATOM 1645 O O . LEU A 1 208 ? -0.091 -3.179 -14.012 1.00 97.50 208 LEU A O 1
ATOM 1649 N N . PRO A 1 209 ? 0.968 -2.539 -12.142 1.00 96.75 209 PRO A N 1
ATOM 1650 C CA . PRO A 1 209 ? 1.895 -3.672 -12.170 1.00 96.75 209 PRO A CA 1
ATOM 1651 C C . PRO A 1 209 ? 1.217 -5.040 -12.054 1.00 96.75 209 PRO A C 1
ATOM 1653 O O . PRO A 1 209 ? 1.722 -6.032 -12.577 1.00 96.75 209 PRO A O 1
ATOM 1656 N N . VAL A 1 210 ? 0.071 -5.121 -11.373 1.00 97.50 210 VAL A N 1
ATOM 1657 C CA . VAL A 1 210 ? -0.695 -6.369 -11.244 1.00 97.50 210 VAL A CA 1
ATOM 1658 C C . VAL A 1 210 ? -1.442 -6.669 -12.544 1.00 97.50 210 VAL A C 1
ATOM 1660 O O . VAL A 1 210 ? -1.398 -7.805 -13.011 1.00 97.50 210 VAL A O 1
ATOM 1663 N N . ILE A 1 211 ? -2.038 -5.651 -13.173 1.00 98.12 211 ILE A N 1
ATOM 1664 C CA . ILE A 1 211 ? -2.645 -5.734 -14.511 1.00 98.12 211 ILE A CA 1
ATOM 1665 C C . ILE A 1 211 ? -1.602 -6.181 -15.550 1.00 98.12 211 ILE A C 1
ATOM 1667 O O . ILE A 1 211 ? -1.880 -7.038 -16.385 1.00 98.12 211 ILE A O 1
ATOM 1671 N N . ALA A 1 212 ? -0.366 -5.684 -15.465 1.00 97.94 212 ALA A N 1
ATOM 1672 C CA . ALA A 1 212 ? 0.705 -6.041 -16.398 1.00 97.94 212 ALA A CA 1
ATOM 1673 C C . ALA A 1 212 ? 1.028 -7.548 -16.424 1.00 97.94 212 ALA A C 1
ATOM 1675 O O . ALA A 1 212 ? 1.478 -8.060 -17.450 1.00 97.94 212 ALA A O 1
ATOM 1676 N N . LYS A 1 213 ? 0.734 -8.293 -15.346 1.00 96.75 213 LYS A N 1
ATOM 1677 C CA . LYS A 1 213 ? 0.905 -9.756 -15.301 1.00 96.75 213 LYS A CA 1
ATOM 1678 C C . LYS A 1 213 ? 0.040 -10.490 -16.341 1.00 96.75 213 LYS A C 1
ATOM 1680 O O . LYS A 1 213 ? 0.403 -11.592 -16.741 1.00 96.75 213 LYS A O 1
ATOM 1685 N N . PHE A 1 214 ? -1.068 -9.890 -16.788 1.00 97.25 214 PHE A N 1
ATOM 1686 C CA . PHE A 1 214 ? -1.981 -10.458 -17.790 1.00 97.25 214 PHE A CA 1
ATOM 1687 C C . PHE A 1 214 ? -1.497 -10.270 -19.232 1.00 97.25 214 PHE A C 1
ATOM 1689 O O . PHE A 1 214 ? -1.932 -10.998 -20.122 1.00 97.25 214 PHE A O 1
ATOM 1696 N N . ARG A 1 215 ? -0.588 -9.314 -19.466 1.00 95.94 215 ARG A N 1
ATOM 1697 C CA . ARG A 1 215 ? 0.069 -9.070 -20.761 1.00 95.94 215 ARG A CA 1
ATOM 1698 C C . ARG A 1 215 ? -0.892 -8.853 -21.937 1.00 95.94 215 ARG A C 1
ATOM 1700 O O . ARG A 1 215 ? -0.624 -9.300 -23.055 1.00 95.94 215 ARG A O 1
ATOM 1707 N N . LYS A 1 216 ? -2.023 -8.172 -21.714 1.00 95.38 216 LYS A N 1
ATOM 1708 C CA . LYS A 1 216 ? -2.971 -7.854 -22.793 1.00 95.38 216 LYS A CA 1
ATOM 1709 C C . LYS A 1 216 ? -2.517 -6.614 -23.560 1.00 95.38 216 LYS A C 1
ATOM 1711 O O . LYS A 1 216 ? -1.951 -5.677 -22.999 1.00 95.38 216 LYS A O 1
ATOM 1716 N N . SER A 1 217 ? -2.807 -6.569 -24.859 1.00 92.75 217 SER A N 1
ATOM 1717 C CA . SER A 1 217 ? -2.447 -5.435 -25.725 1.00 92.75 217 SER A CA 1
ATOM 1718 C C . SER A 1 217 ? -3.057 -4.105 -25.261 1.00 92.75 217 SER A C 1
ATOM 1720 O O . SER A 1 217 ? -2.415 -3.064 -25.371 1.00 92.75 217 SER A O 1
ATOM 1722 N N . SER A 1 218 ? -4.257 -4.129 -24.677 1.00 93.88 218 SER A N 1
ATOM 1723 C CA . SER A 1 218 ? -4.896 -2.963 -24.053 1.00 93.88 218 SER A CA 1
ATOM 1724 C C . SER A 1 218 ? -4.127 -2.431 -22.841 1.00 93.88 218 SER A C 1
ATOM 1726 O O . SER A 1 218 ? -4.185 -1.239 -22.543 1.00 93.88 218 SER A O 1
ATOM 1728 N N . ASP A 1 219 ? -3.394 -3.284 -22.127 1.00 96.56 219 ASP A N 1
ATOM 1729 C CA . ASP A 1 219 ? -2.618 -2.887 -20.948 1.00 96.56 219 ASP A CA 1
ATOM 1730 C C . ASP A 1 219 ? -1.283 -2.265 -21.346 1.00 96.56 219 ASP A C 1
ATOM 1732 O O . ASP A 1 219 ? -0.827 -1.331 -20.691 1.00 96.56 219 ASP A O 1
ATOM 1736 N N . LYS A 1 220 ? -0.717 -2.681 -22.488 1.00 96.62 220 LYS A N 1
ATOM 1737 C CA . LYS A 1 220 ? 0.442 -2.015 -23.098 1.00 96.62 220 LYS A CA 1
ATOM 1738 C C . LYS A 1 220 ? 0.174 -0.521 -23.305 1.00 96.62 220 LYS A C 1
ATOM 1740 O O . LYS A 1 220 ? 0.993 0.311 -22.924 1.00 96.62 220 LYS A O 1
ATOM 1745 N N . ALA A 1 221 ? -1.002 -0.173 -23.834 1.00 95.38 221 ALA A N 1
ATOM 1746 C CA . ALA A 1 221 ? -1.401 1.223 -24.017 1.00 95.38 221 ALA A CA 1
ATOM 1747 C C . ALA A 1 221 ? -1.506 1.991 -22.684 1.00 95.38 221 ALA A C 1
ATOM 1749 O O . ALA A 1 221 ? -1.104 3.152 -22.620 1.00 95.38 221 ALA A O 1
ATOM 1750 N N . ARG A 1 222 ? -1.982 1.345 -21.608 1.00 96.31 222 ARG A N 1
ATOM 1751 C CA . ARG A 1 222 ? -2.039 1.946 -20.260 1.00 96.31 222 ARG A CA 1
ATOM 1752 C C . ARG A 1 222 ? -0.648 2.228 -19.706 1.00 96.31 222 ARG A C 1
ATOM 1754 O O . ARG A 1 222 ? -0.406 3.319 -19.199 1.00 96.31 222 ARG A O 1
ATOM 1761 N N . ILE A 1 223 ? 0.268 1.269 -19.848 1.00 97.75 223 ILE A N 1
ATOM 1762 C CA . ILE A 1 223 ? 1.663 1.412 -19.417 1.00 97.75 223 ILE A CA 1
ATOM 1763 C C . ILE A 1 223 ? 2.332 2.562 -20.175 1.00 97.75 223 ILE A C 1
ATOM 1765 O O . ILE A 1 223 ? 2.919 3.437 -19.547 1.00 97.75 223 ILE A O 1
ATOM 1769 N N . ILE A 1 224 ? 2.175 2.626 -21.501 1.00 96.12 224 ILE A N 1
ATOM 1770 C CA . ILE A 1 224 ? 2.714 3.723 -22.324 1.00 96.12 224 ILE A CA 1
ATOM 1771 C C . ILE A 1 224 ? 2.142 5.077 -21.891 1.00 96.12 224 ILE A C 1
ATOM 1773 O O . ILE A 1 224 ? 2.892 6.041 -21.735 1.00 96.12 224 ILE A O 1
ATOM 1777 N N . ALA A 1 225 ? 0.829 5.174 -21.676 1.00 93.88 225 ALA A N 1
ATOM 1778 C CA . ALA A 1 225 ? 0.204 6.419 -21.235 1.00 93.88 225 ALA A CA 1
ATOM 1779 C C . ALA A 1 225 ? 0.746 6.885 -19.873 1.00 93.88 225 ALA A C 1
ATOM 1781 O O . ALA A 1 225 ? 0.966 8.077 -19.673 1.00 93.88 225 ALA A O 1
ATOM 1782 N N . ALA A 1 226 ? 0.995 5.950 -18.954 1.00 94.38 226 ALA A N 1
ATOM 1783 C CA . ALA A 1 226 ? 1.528 6.236 -17.629 1.00 94.38 226 ALA A CA 1
ATOM 1784 C C . ALA A 1 226 ? 3.038 6.568 -17.638 1.00 94.38 226 ALA A C 1
ATOM 1786 O O . ALA A 1 226 ? 3.452 7.473 -16.917 1.00 94.38 226 ALA A O 1
ATOM 1787 N N . LEU A 1 227 ? 3.845 5.927 -18.498 1.00 93.50 227 LEU A N 1
ATOM 1788 C CA . LEU A 1 227 ? 5.268 6.262 -18.703 1.00 93.50 227 LEU A CA 1
ATOM 1789 C C . LEU A 1 227 ? 5.471 7.692 -19.224 1.00 93.50 227 LEU A C 1
ATOM 1791 O O . LEU A 1 227 ? 6.488 8.314 -18.937 1.00 93.50 227 LEU A O 1
ATOM 1795 N N . ASN A 1 228 ? 4.497 8.231 -19.959 1.00 89.81 228 ASN A N 1
ATOM 1796 C CA . ASN A 1 228 ? 4.546 9.595 -20.487 1.00 89.81 228 ASN A CA 1
ATOM 1797 C C . ASN A 1 228 ? 4.169 10.681 -19.459 1.00 89.81 228 ASN A C 1
ATOM 1799 O O . ASN A 1 228 ? 4.127 11.862 -19.804 1.00 89.81 228 ASN A O 1
ATOM 1803 N N . GLN A 1 229 ? 3.890 10.322 -18.201 1.00 84.50 229 GLN A N 1
ATOM 1804 C CA . GLN A 1 229 ? 3.563 11.289 -17.151 1.00 84.50 229 GLN A CA 1
ATOM 1805 C C . GLN A 1 229 ? 4.808 11.730 -16.376 1.00 84.50 229 GLN A C 1
ATOM 1807 O O . GLN A 1 229 ? 5.145 11.182 -15.326 1.00 84.50 229 GLN A O 1
ATOM 1812 N N . TYR A 1 230 ? 5.482 12.757 -16.887 1.00 72.88 230 TYR A N 1
ATOM 1813 C CA . TYR A 1 230 ? 6.641 13.361 -16.228 1.00 72.88 230 TYR A CA 1
ATOM 1814 C C . TYR A 1 230 ? 6.240 14.273 -15.057 1.00 72.88 230 TYR A C 1
ATOM 1816 O O . TYR A 1 230 ? 5.123 14.802 -15.049 1.00 72.88 230 TYR A O 1
ATOM 1824 N N . PRO A 1 231 ? 7.135 14.484 -14.068 1.00 71.44 231 PRO A N 1
ATOM 1825 C CA . PRO A 1 231 ? 6.894 15.427 -12.987 1.00 71.44 231 PRO A CA 1
ATOM 1826 C C . PRO A 1 231 ? 6.583 16.822 -13.518 1.00 71.44 231 PRO A C 1
ATOM 1828 O O . PRO A 1 231 ? 7.237 17.315 -14.438 1.00 71.44 231 PRO A O 1
ATOM 1831 N N . VAL A 1 232 ? 5.604 17.469 -12.895 1.00 67.69 232 VAL A N 1
ATOM 1832 C CA . VAL A 1 232 ? 5.219 18.842 -13.223 1.00 67.69 232 VAL A CA 1
ATOM 1833 C C . VAL A 1 232 ? 5.721 19.756 -12.111 1.00 67.69 232 VAL A C 1
ATOM 1835 O O . VAL A 1 232 ? 5.434 19.511 -10.935 1.00 67.69 232 VAL A O 1
ATOM 1838 N N . SER A 1 233 ? 6.474 20.798 -12.478 1.00 64.50 233 SER A N 1
ATOM 1839 C CA . SER A 1 233 ? 6.881 21.851 -11.540 1.00 64.50 233 SER A CA 1
ATOM 1840 C C . SER A 1 233 ? 5.641 22.565 -11.003 1.00 64.50 233 SER A C 1
ATOM 1842 O O . SER A 1 233 ? 4.747 22.958 -11.756 1.00 64.50 233 SER A O 1
ATOM 1844 N N . LYS A 1 234 ? 5.584 22.723 -9.684 1.00 68.75 234 LYS A N 1
ATOM 1845 C CA . LYS A 1 234 ? 4.533 23.438 -8.954 1.00 68.75 234 LYS A CA 1
ATOM 1846 C C . LYS A 1 234 ? 4.966 24.865 -8.587 1.00 68.75 234 LYS A C 1
ATOM 1848 O O . LYS A 1 234 ? 4.248 25.555 -7.867 1.00 68.75 234 LYS A O 1
ATOM 1853 N N . GLY A 1 235 ? 6.119 25.311 -9.086 1.00 67.62 235 GLY A N 1
ATOM 1854 C CA . GLY A 1 235 ? 6.751 26.565 -8.691 1.00 67.62 235 GLY A CA 1
ATOM 1855 C C . GLY A 1 235 ? 7.631 26.409 -7.453 1.00 67.62 235 GLY A C 1
ATOM 1856 O O . GLY A 1 235 ? 7.944 25.303 -7.027 1.00 67.62 235 GLY A O 1
ATOM 1857 N N . ILE A 1 236 ? 8.059 27.537 -6.897 1.00 73.12 236 ILE A N 1
ATOM 1858 C CA . ILE A 1 236 ? 8.979 27.584 -5.760 1.00 73.12 236 ILE A CA 1
ATOM 1859 C C . ILE A 1 236 ? 8.185 27.447 -4.450 1.00 73.12 236 ILE A C 1
ATOM 1861 O O . ILE A 1 236 ? 7.188 28.146 -4.262 1.00 73.12 236 ILE A O 1
ATOM 1865 N N . ASP A 1 237 ? 8.600 26.537 -3.569 1.00 71.88 237 ASP A N 1
ATOM 1866 C CA . ASP A 1 237 ? 8.030 26.340 -2.238 1.00 71.88 237 ASP A CA 1
ATOM 1867 C C . ASP A 1 237 ? 8.414 27.456 -1.250 1.00 71.88 237 ASP A C 1
ATOM 1869 O O . ASP A 1 237 ? 9.164 28.383 -1.562 1.00 71.88 237 ASP A O 1
ATOM 1873 N N . GLU A 1 238 ? 7.873 27.382 -0.031 1.00 71.12 238 GLU A N 1
ATOM 1874 C CA . GLU A 1 238 ? 8.089 28.384 1.024 1.00 71.12 238 GLU A CA 1
ATOM 1875 C C . GLU A 1 238 ? 9.553 28.519 1.478 1.00 71.12 238 GLU A C 1
ATOM 1877 O O . GLU A 1 238 ? 9.909 29.504 2.126 1.00 71.12 238 GLU A O 1
ATOM 1882 N N . TYR A 1 239 ? 10.410 27.566 1.105 1.00 73.12 239 TYR A N 1
ATOM 1883 C CA . TYR A 1 239 ? 11.831 27.535 1.434 1.00 73.12 239 TYR A CA 1
ATOM 1884 C C . TYR A 1 239 ? 12.725 27.950 0.259 1.00 73.12 239 TYR A C 1
ATOM 1886 O O . TYR A 1 239 ? 13.948 27.973 0.402 1.00 73.12 239 TYR A O 1
ATOM 1894 N N . GLY A 1 240 ? 12.144 28.321 -0.886 1.00 70.19 240 GLY A N 1
ATOM 1895 C CA . GLY A 1 240 ? 12.903 28.754 -2.055 1.00 70.19 240 GLY A CA 1
ATOM 1896 C C . GLY A 1 240 ? 13.340 27.617 -2.983 1.00 70.19 240 GLY A C 1
ATOM 1897 O O . GLY A 1 240 ? 14.125 27.873 -3.897 1.00 70.19 240 GLY A O 1
ATOM 1898 N N . PHE A 1 241 ? 12.843 26.390 -2.792 1.00 67.06 241 PHE A N 1
ATOM 1899 C CA . PHE A 1 241 ? 13.136 25.253 -3.667 1.00 67.06 241 PHE A CA 1
ATOM 1900 C C . PHE A 1 241 ? 12.027 25.043 -4.688 1.00 67.06 241 PHE A C 1
ATOM 1902 O O . PHE A 1 241 ? 10.848 25.198 -4.392 1.00 67.06 241 PHE A O 1
ATOM 1909 N N . GLU A 1 242 ? 12.382 24.669 -5.914 1.00 65.50 242 GLU A N 1
ATOM 1910 C CA . GLU A 1 242 ? 11.372 24.277 -6.891 1.00 65.50 242 GLU A CA 1
ATOM 1911 C C . GLU A 1 242 ? 10.692 22.975 -6.445 1.00 65.50 242 GLU A C 1
ATOM 1913 O O . GLU A 1 242 ? 11.331 21.938 -6.264 1.00 65.50 242 GLU A O 1
ATOM 1918 N N . SER A 1 243 ? 9.382 23.051 -6.235 1.00 63.97 243 SER A N 1
ATOM 1919 C CA . SER A 1 243 ? 8.544 21.941 -5.811 1.00 63.97 243 SER A CA 1
ATOM 1920 C C . SER A 1 243 ? 8.037 21.188 -7.030 1.00 63.97 243 SER A C 1
ATOM 1922 O O . SER A 1 243 ? 7.541 21.790 -7.981 1.00 63.97 243 SER A O 1
ATOM 1924 N N . TYR A 1 244 ? 8.108 19.862 -6.994 1.00 66.50 244 TYR A N 1
ATOM 1925 C CA . TYR A 1 244 ? 7.645 19.000 -8.076 1.00 66.50 244 TYR A CA 1
ATOM 1926 C C . TYR A 1 244 ? 6.523 18.092 -7.593 1.00 66.50 244 TYR A C 1
ATOM 1928 O O . TYR A 1 244 ? 6.578 17.538 -6.494 1.00 66.50 244 TYR A O 1
ATOM 1936 N N . ILE A 1 245 ? 5.519 17.894 -8.445 1.00 63.38 245 ILE A N 1
ATOM 1937 C CA . ILE A 1 245 ? 4.530 16.833 -8.261 1.00 63.38 245 ILE A CA 1
ATOM 1938 C C . ILE A 1 245 ? 5.045 15.610 -9.010 1.00 63.38 245 ILE A C 1
ATOM 1940 O O . ILE A 1 245 ? 5.067 15.589 -10.242 1.00 63.38 245 ILE A O 1
ATOM 1944 N N . PHE A 1 246 ? 5.477 14.597 -8.265 1.00 64.19 246 PHE A N 1
ATOM 1945 C CA . PHE A 1 246 ? 5.820 13.301 -8.839 1.00 64.19 246 PHE A CA 1
ATOM 1946 C C . PHE A 1 246 ? 4.540 12.525 -9.135 1.00 64.19 246 PHE A C 1
ATOM 1948 O O . PHE A 1 246 ? 3.649 12.448 -8.293 1.00 64.19 246 PHE A O 1
ATOM 1955 N N . SER A 1 247 ? 4.445 11.965 -10.340 1.00 66.62 247 SER A N 1
ATOM 1956 C CA . SER A 1 247 ? 3.294 11.156 -10.722 1.00 66.62 247 SER A CA 1
ATOM 1957 C C . SER A 1 247 ? 3.467 9.721 -10.224 1.00 66.62 247 SER A C 1
ATOM 1959 O O . SER A 1 247 ? 4.360 9.006 -10.689 1.00 66.62 247 SER A O 1
ATOM 1961 N N . ASP A 1 248 ? 2.577 9.273 -9.336 1.00 81.75 248 ASP A N 1
ATOM 1962 C CA . ASP A 1 248 ? 2.473 7.862 -8.934 1.00 81.75 248 ASP A CA 1
ATOM 1963 C C . ASP A 1 248 ? 2.221 6.942 -10.143 1.00 81.75 248 ASP A C 1
ATOM 1965 O O . ASP A 1 248 ? 2.595 5.767 -10.123 1.00 81.75 248 ASP A O 1
ATOM 1969 N N . TYR A 1 249 ? 1.670 7.484 -11.240 1.00 88.31 249 TYR A N 1
ATOM 1970 C CA . TYR A 1 249 ? 1.499 6.762 -12.501 1.00 88.31 249 TYR A CA 1
ATOM 1971 C C . TYR A 1 249 ? 2.840 6.340 -13.098 1.00 88.31 249 TYR A C 1
ATOM 1973 O O . TYR A 1 249 ? 2.949 5.214 -13.573 1.00 88.31 249 TYR A O 1
ATOM 1981 N N . LEU A 1 250 ? 3.863 7.202 -13.064 1.00 91.56 250 LEU A N 1
ATOM 1982 C CA . LEU A 1 250 ? 5.168 6.873 -13.638 1.00 91.56 250 LEU A CA 1
ATOM 1983 C C . LEU A 1 250 ? 5.832 5.737 -12.855 1.00 91.56 250 LEU A C 1
ATOM 1985 O O . LEU A 1 250 ? 6.304 4.774 -13.451 1.00 91.56 250 LEU A O 1
ATOM 1989 N N . ILE A 1 251 ? 5.810 5.801 -11.521 1.00 92.31 251 ILE A N 1
ATOM 1990 C CA . ILE A 1 251 ? 6.342 4.731 -10.662 1.00 92.31 251 ILE A CA 1
ATOM 1991 C C . ILE A 1 251 ? 5.584 3.420 -10.917 1.00 92.31 251 ILE A C 1
ATOM 1993 O O . ILE A 1 251 ? 6.201 2.368 -11.095 1.00 92.31 251 ILE A O 1
ATOM 1997 N N . ALA A 1 252 ? 4.253 3.472 -10.989 1.00 94.38 252 ALA A N 1
ATOM 1998 C CA . ALA A 1 252 ? 3.436 2.310 -11.315 1.00 94.38 252 ALA A CA 1
ATOM 1999 C C . ALA A 1 252 ? 3.749 1.741 -12.707 1.00 94.38 252 ALA A C 1
ATOM 2001 O O . ALA A 1 252 ? 3.800 0.525 -12.872 1.00 94.38 252 ALA A O 1
ATOM 2002 N N . ALA A 1 253 ? 4.008 2.593 -13.698 1.00 96.94 253 ALA A N 1
ATOM 2003 C CA . ALA A 1 253 ? 4.353 2.166 -15.046 1.00 96.94 253 ALA A CA 1
ATOM 2004 C C . ALA A 1 253 ? 5.735 1.509 -15.107 1.00 96.94 253 ALA A C 1
ATOM 2006 O O . ALA A 1 253 ? 5.870 0.445 -15.701 1.00 96.94 253 ALA A O 1
ATOM 2007 N N . LEU A 1 254 ? 6.742 2.075 -14.436 1.00 96.75 254 LEU A N 1
ATOM 2008 C CA . LEU A 1 254 ? 8.073 1.467 -14.325 1.00 96.75 254 LEU A CA 1
ATOM 2009 C C . LEU A 1 254 ? 7.990 0.080 -13.671 1.00 96.75 254 LEU A C 1
ATOM 2011 O O . LEU A 1 254 ? 8.518 -0.897 -14.201 1.00 96.75 254 LEU A O 1
ATOM 2015 N N . ASN A 1 255 ? 7.230 -0.041 -12.581 1.00 96.62 255 ASN A N 1
ATOM 2016 C CA . ASN A 1 255 ? 6.983 -1.329 -11.933 1.00 96.62 255 ASN A CA 1
ATOM 2017 C C . ASN A 1 255 ? 6.202 -2.306 -12.833 1.00 96.62 255 ASN A C 1
ATOM 2019 O O . ASN A 1 255 ? 6.444 -3.509 -12.787 1.00 96.62 255 ASN A O 1
ATOM 2023 N N . ALA A 1 256 ? 5.295 -1.814 -13.681 1.00 98.00 256 ALA A N 1
ATOM 2024 C CA . ALA A 1 256 ? 4.595 -2.630 -14.670 1.00 98.00 256 ALA A CA 1
ATOM 2025 C C . ALA A 1 256 ? 5.528 -3.141 -15.778 1.00 98.00 256 ALA A C 1
ATOM 2027 O O . ALA A 1 256 ? 5.450 -4.316 -16.138 1.00 98.00 256 ALA A O 1
ATOM 2028 N N . VAL A 1 257 ? 6.456 -2.309 -16.258 1.00 98.38 257 VAL A N 1
ATOM 2029 C CA . VAL A 1 257 ? 7.492 -2.722 -17.219 1.00 98.38 257 VAL A CA 1
ATOM 2030 C C . VAL A 1 257 ? 8.430 -3.763 -16.606 1.00 98.38 257 VAL A C 1
ATOM 2032 O O . VAL A 1 257 ? 8.793 -4.722 -17.278 1.00 98.38 257 VAL A O 1
ATOM 2035 N N . ALA A 1 258 ? 8.767 -3.645 -15.319 1.00 97.44 258 ALA A N 1
ATOM 2036 C CA . ALA A 1 258 ? 9.563 -4.662 -14.631 1.00 97.44 258 ALA A CA 1
ATOM 2037 C C . ALA A 1 258 ? 8.869 -6.044 -14.592 1.00 97.44 258 ALA A C 1
ATOM 2039 O O . ALA A 1 258 ? 9.535 -7.078 -14.607 1.00 97.44 258 ALA A O 1
ATOM 2040 N N . VAL A 1 259 ? 7.530 -6.077 -14.567 1.00 96.81 259 VAL A N 1
ATOM 2041 C CA . VAL A 1 259 ? 6.716 -7.311 -14.607 1.00 96.81 259 VAL A CA 1
ATOM 2042 C C . VAL A 1 259 ? 6.546 -7.849 -16.034 1.00 96.81 259 VAL A C 1
ATOM 2044 O O . VAL A 1 259 ? 6.546 -9.066 -16.264 1.00 96.81 259 VAL A O 1
ATOM 2047 N N . TRP A 1 260 ? 6.370 -6.950 -16.999 1.00 97.50 260 TRP A N 1
ATOM 2048 C CA . TRP A 1 260 ? 6.204 -7.269 -18.410 1.00 97.50 260 TRP A CA 1
ATOM 2049 C C . TRP A 1 260 ? 7.106 -6.365 -19.259 1.00 97.50 260 TRP A C 1
ATOM 2051 O O . TRP A 1 260 ? 6.650 -5.329 -19.741 1.00 97.50 260 TRP A O 1
ATOM 2061 N N . PRO A 1 261 ? 8.382 -6.744 -19.458 1.00 96.62 261 PRO A N 1
ATOM 2062 C CA . PRO A 1 261 ? 9.258 -6.033 -20.378 1.00 96.62 261 PRO A CA 1
ATOM 2063 C C . PRO A 1 261 ? 8.816 -6.306 -21.820 1.00 96.62 261 PRO A C 1
ATOM 2065 O O . PRO A 1 261 ? 8.508 -7.445 -22.186 1.00 96.62 261 PRO A O 1
ATOM 2068 N N . ASP A 1 262 ? 8.773 -5.258 -22.637 1.00 97.00 262 ASP A N 1
ATOM 2069 C CA . ASP A 1 262 ? 8.367 -5.303 -24.040 1.00 97.00 262 ASP A CA 1
ATOM 2070 C C . ASP A 1 262 ? 9.124 -4.217 -24.809 1.00 97.00 262 ASP A C 1
ATOM 2072 O O . ASP A 1 262 ? 9.285 -3.102 -24.316 1.00 97.00 262 ASP A O 1
ATOM 2076 N N . ALA A 1 263 ? 9.600 -4.534 -26.013 1.00 95.75 263 ALA A N 1
ATOM 2077 C CA . ALA A 1 263 ? 10.444 -3.634 -26.799 1.00 95.75 263 ALA A CA 1
ATOM 2078 C C . ALA A 1 263 ? 9.816 -2.243 -27.020 1.00 95.75 263 ALA A C 1
ATOM 2080 O O . ALA A 1 263 ? 10.546 -1.255 -27.099 1.00 95.75 263 ALA A O 1
ATOM 2081 N N . ASP A 1 264 ? 8.482 -2.146 -27.046 1.00 96.19 264 ASP A N 1
ATOM 2082 C CA . ASP A 1 264 ? 7.769 -0.878 -27.228 1.00 96.19 264 ASP A CA 1
ATOM 2083 C C . ASP A 1 264 ? 7.966 0.105 -26.058 1.00 96.19 264 ASP A C 1
ATOM 2085 O O . ASP A 1 264 ? 7.790 1.312 -26.231 1.00 96.19 264 ASP A O 1
ATOM 2089 N N . PHE A 1 265 ? 8.335 -0.371 -24.862 1.00 97.31 265 PHE A N 1
ATOM 2090 C CA . PHE A 1 265 ? 8.560 0.497 -23.700 1.00 97.31 265 PHE A CA 1
ATOM 2091 C C . PHE A 1 265 ? 9.989 1.045 -23.625 1.00 97.31 265 PHE A C 1
ATOM 2093 O O . PHE A 1 265 ? 10.215 2.059 -22.964 1.00 97.31 265 PHE A O 1
ATOM 2100 N N . LEU A 1 266 ? 10.959 0.400 -24.280 1.00 95.56 266 LEU A N 1
ATOM 2101 C CA . LEU A 1 266 ? 12.381 0.716 -24.125 1.00 95.56 266 LEU A CA 1
ATOM 2102 C C . LEU A 1 266 ? 12.745 2.163 -24.521 1.00 95.56 266 LEU A C 1
ATOM 2104 O O . LEU A 1 266 ? 13.463 2.807 -23.750 1.00 95.56 266 LEU A O 1
ATOM 2108 N N . PRO A 1 267 ? 12.216 2.737 -25.625 1.00 95.88 267 PRO A N 1
ATOM 2109 C CA . PRO A 1 267 ? 12.445 4.148 -25.940 1.00 95.88 267 PRO A CA 1
ATOM 2110 C C . PRO A 1 267 ? 11.955 5.090 -24.832 1.00 95.88 267 PRO A C 1
ATOM 2112 O O . PRO A 1 267 ? 12.648 6.036 -24.477 1.00 95.88 267 PRO A O 1
ATOM 2115 N N . LEU A 1 268 ? 10.809 4.785 -24.216 1.00 96.19 268 LEU A N 1
ATOM 2116 C CA . LEU A 1 268 ? 10.245 5.598 -23.136 1.00 96.19 268 LEU A CA 1
ATOM 2117 C C . LEU A 1 268 ? 11.067 5.481 -21.848 1.00 96.19 268 LEU A C 1
ATOM 2119 O O . LEU A 1 268 ? 11.238 6.468 -21.141 1.00 96.19 268 LEU A O 1
ATOM 2123 N N . LEU A 1 269 ? 11.617 4.299 -21.538 1.00 96.06 269 LEU A N 1
ATOM 2124 C CA . LEU A 1 269 ? 12.540 4.148 -20.406 1.00 96.06 269 LEU A CA 1
ATOM 2125 C C . LEU A 1 269 ? 13.808 4.983 -20.598 1.00 96.06 269 LEU A C 1
ATOM 2127 O O . LEU A 1 269 ? 14.317 5.559 -19.635 1.00 96.06 269 LEU A O 1
ATOM 2131 N N . LYS A 1 270 ? 14.309 5.062 -21.835 1.00 95.31 270 LYS A N 1
ATOM 2132 C CA . LYS A 1 270 ? 15.441 5.922 -22.174 1.00 95.31 270 LYS A CA 1
ATOM 2133 C C . LYS A 1 270 ? 15.100 7.394 -21.945 1.00 95.31 270 LYS A C 1
ATOM 2135 O O . LYS A 1 270 ? 15.885 8.075 -21.292 1.00 95.31 270 LYS A O 1
ATOM 2140 N N . ASP A 1 271 ? 13.930 7.847 -22.388 1.00 93.62 271 ASP A N 1
ATOM 2141 C CA . ASP A 1 271 ? 13.474 9.223 -22.157 1.00 93.62 271 ASP A CA 1
ATOM 2142 C C . ASP A 1 271 ? 13.341 9.529 -20.653 1.00 93.62 271 ASP A C 1
ATOM 2144 O O . ASP A 1 271 ? 13.801 10.570 -20.180 1.00 93.62 271 ASP A O 1
ATOM 2148 N N . VAL A 1 272 ? 12.795 8.590 -19.868 1.00 92.44 272 VAL A N 1
ATOM 2149 C CA . VAL A 1 272 ? 12.681 8.710 -18.403 1.00 92.44 272 VAL A CA 1
ATOM 2150 C C . VAL A 1 272 ? 14.057 8.829 -17.750 1.00 92.44 272 VAL A C 1
ATOM 2152 O O . VAL A 1 272 ? 14.257 9.694 -16.895 1.00 92.44 272 VAL A O 1
ATOM 2155 N N . LYS A 1 273 ? 15.012 7.992 -18.167 1.00 93.31 273 LYS A N 1
ATOM 2156 C CA . LYS A 1 273 ? 16.405 8.024 -17.707 1.00 93.31 273 LYS A CA 1
ATOM 2157 C C . LYS A 1 273 ? 17.084 9.345 -18.068 1.00 93.31 273 LYS A C 1
ATOM 2159 O O . LYS A 1 273 ? 17.732 9.944 -17.216 1.00 93.31 273 LYS A O 1
ATOM 2164 N N . ASP A 1 274 ? 16.957 9.794 -19.314 1.00 92.56 274 ASP A N 1
ATOM 2165 C CA . ASP A 1 274 ? 17.559 11.044 -19.790 1.00 92.56 274 ASP A CA 1
ATOM 2166 C C . ASP A 1 274 ? 16.974 12.253 -19.046 1.00 92.56 274 ASP A C 1
ATOM 2168 O O . ASP A 1 274 ? 17.717 13.152 -18.644 1.00 92.56 274 ASP A O 1
ATOM 2172 N N . TYR A 1 275 ? 15.669 12.236 -18.762 1.00 88.69 275 TYR A N 1
ATOM 2173 C CA . TYR A 1 275 ? 15.027 13.234 -17.914 1.00 88.69 275 TYR A CA 1
ATOM 2174 C C . TYR A 1 275 ? 15.589 13.236 -16.488 1.00 88.69 275 TYR A C 1
ATOM 2176 O O . TYR A 1 275 ? 15.894 14.311 -15.975 1.00 88.69 275 TYR A O 1
ATOM 2184 N N . ASP A 1 276 ? 15.725 12.068 -15.850 1.00 87.62 276 ASP A N 1
ATOM 2185 C CA . ASP A 1 276 ? 16.228 11.949 -14.471 1.00 87.62 276 ASP A CA 1
ATOM 2186 C C . ASP A 1 276 ? 17.699 12.371 -14.354 1.00 87.62 276 ASP A C 1
ATOM 2188 O O . ASP A 1 276 ? 18.101 12.974 -13.359 1.00 87.62 276 ASP A O 1
ATOM 2192 N N . VAL A 1 277 ? 18.493 12.128 -15.400 1.00 89.75 277 VAL A N 1
ATOM 2193 C CA . VAL A 1 277 ? 19.868 12.632 -15.505 1.00 89.75 277 VAL A CA 1
ATOM 2194 C C . VAL A 1 277 ? 19.899 14.156 -15.626 1.00 89.75 277 VAL A C 1
ATOM 2196 O O . VAL A 1 277 ? 20.716 14.807 -14.976 1.00 89.75 277 VAL A O 1
ATOM 2199 N N . ALA A 1 278 ? 19.023 14.732 -16.452 1.00 88.00 278 ALA A N 1
ATOM 2200 C CA . ALA A 1 278 ? 18.952 16.177 -16.651 1.00 88.00 278 ALA A CA 1
ATOM 2201 C C . ALA A 1 278 ? 18.355 16.918 -15.441 1.00 88.00 278 ALA A C 1
ATOM 2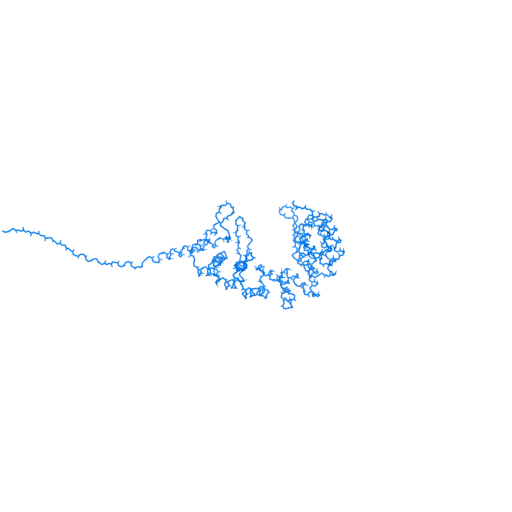203 O O . ALA A 1 278 ? 18.700 18.074 -15.199 1.00 88.00 278 ALA A O 1
ATOM 2204 N N . ASN A 1 279 ? 17.482 16.254 -14.678 1.00 82.31 279 ASN A N 1
ATOM 2205 C CA . ASN A 1 279 ? 16.738 16.821 -13.558 1.00 82.31 279 ASN A CA 1
ATOM 2206 C C . ASN A 1 279 ? 16.894 15.917 -12.326 1.00 82.31 279 ASN A C 1
ATOM 2208 O O . ASN A 1 279 ? 15.975 15.164 -11.988 1.00 82.31 279 ASN A O 1
ATOM 2212 N N . PRO A 1 280 ? 18.045 15.963 -11.636 1.00 79.06 280 PRO A N 1
ATOM 2213 C CA . PRO A 1 280 ? 18.295 15.110 -10.484 1.00 79.06 280 PRO A CA 1
ATOM 2214 C C . PRO A 1 280 ? 17.498 15.603 -9.267 1.00 79.06 280 PRO A C 1
ATOM 2216 O O . PRO A 1 280 ? 18.011 16.312 -8.406 1.00 79.06 280 PRO A O 1
ATOM 2219 N N . LEU A 1 281 ? 16.225 15.215 -9.189 1.00 70.50 281 LEU A N 1
ATOM 2220 C CA . LEU A 1 281 ? 15.293 15.646 -8.139 1.00 70.50 281 LEU A CA 1
ATOM 2221 C C . LEU A 1 281 ? 15.374 14.799 -6.854 1.00 70.50 281 LEU A C 1
ATOM 2223 O O . LEU A 1 281 ? 14.631 15.037 -5.906 1.00 70.50 281 LEU A O 1
ATOM 2227 N N . GLY A 1 282 ? 16.246 13.785 -6.810 1.00 67.56 282 GLY A N 1
ATOM 2228 C CA . GLY A 1 282 ? 16.481 12.968 -5.612 1.00 67.56 282 GLY A CA 1
ATOM 2229 C C . GLY A 1 282 ? 15.350 11.993 -5.260 1.00 67.56 282 GLY A C 1
ATOM 2230 O O . GLY A 1 282 ? 15.236 11.579 -4.107 1.00 67.56 282 GLY A O 1
ATOM 2231 N N . ASN A 1 283 ? 14.509 11.594 -6.222 1.00 77.69 283 ASN A N 1
ATOM 2232 C CA . ASN A 1 283 ? 13.430 10.634 -5.971 1.00 77.69 283 ASN A CA 1
ATOM 2233 C C . ASN A 1 283 ? 13.947 9.184 -6.004 1.00 77.69 283 ASN A C 1
ATOM 2235 O O . ASN A 1 283 ? 13.892 8.487 -7.018 1.00 77.69 283 ASN A O 1
ATOM 2239 N N . TYR A 1 284 ? 14.431 8.723 -4.850 1.00 83.19 284 TYR A N 1
ATOM 2240 C CA . TYR A 1 284 ? 15.026 7.398 -4.671 1.00 83.19 284 TYR A CA 1
ATOM 2241 C C . TYR A 1 284 ? 14.112 6.226 -5.069 1.00 83.19 284 TYR A C 1
ATOM 2243 O O . TYR A 1 284 ? 14.617 5.214 -5.553 1.00 83.19 284 TYR A O 1
ATOM 2251 N N . VAL A 1 285 ? 12.794 6.345 -4.867 1.00 87.06 285 VAL A N 1
ATOM 2252 C CA . VAL A 1 285 ? 11.816 5.287 -5.189 1.00 87.06 285 VAL A CA 1
ATOM 2253 C C . VAL A 1 285 ? 11.614 5.180 -6.699 1.00 87.06 285 VAL A C 1
ATOM 2255 O O . VAL A 1 285 ? 11.564 4.078 -7.251 1.00 87.06 285 VAL A O 1
ATOM 2258 N N . ARG A 1 286 ? 11.552 6.325 -7.389 1.00 89.38 286 ARG A N 1
ATOM 2259 C CA . ARG A 1 286 ? 11.474 6.372 -8.852 1.00 89.38 286 ARG A CA 1
ATOM 2260 C C . ARG A 1 286 ? 12.723 5.775 -9.491 1.00 89.38 286 ARG A C 1
ATOM 2262 O O . ARG A 1 286 ? 12.587 4.932 -10.372 1.00 89.38 286 ARG A O 1
ATOM 2269 N N . TYR A 1 287 ? 13.915 6.165 -9.035 1.00 92.88 287 TYR A N 1
ATOM 2270 C CA . TYR A 1 287 ? 15.166 5.620 -9.572 1.00 92.88 287 TYR A CA 1
ATOM 2271 C C . TYR A 1 287 ? 15.235 4.103 -9.400 1.00 92.88 287 TYR A C 1
ATOM 2273 O O . TYR A 1 287 ? 15.608 3.391 -10.326 1.00 92.88 287 TYR A O 1
ATOM 2281 N N . GLU A 1 288 ? 14.823 3.597 -8.239 1.00 94.88 288 GLU A N 1
ATOM 2282 C CA . GLU A 1 288 ? 14.800 2.159 -7.972 1.00 94.88 288 GLU A CA 1
ATOM 2283 C C . GLU A 1 288 ? 13.844 1.432 -8.928 1.00 94.88 288 GLU A C 1
ATOM 2285 O O . GLU A 1 288 ? 14.211 0.412 -9.510 1.00 94.88 288 GLU A O 1
ATOM 2290 N N . SER A 1 289 ? 12.658 2.002 -9.162 1.00 95.19 289 SER A N 1
ATOM 2291 C CA . SER A 1 289 ? 11.673 1.455 -10.106 1.00 95.19 289 SER A CA 1
ATOM 2292 C C . SER A 1 289 ? 12.186 1.485 -11.554 1.00 95.19 289 SER A C 1
ATOM 2294 O O . SER A 1 289 ? 11.975 0.531 -12.299 1.00 95.19 289 SER A O 1
ATOM 2296 N N . LEU A 1 290 ? 12.903 2.545 -11.954 1.00 95.94 290 LEU A N 1
ATOM 2297 C CA . LEU A 1 290 ? 13.531 2.649 -13.276 1.00 95.94 290 LEU A CA 1
ATOM 2298 C C . LEU A 1 290 ? 14.593 1.566 -13.474 1.00 95.94 290 LEU A C 1
ATOM 2300 O O . LEU A 1 290 ? 14.599 0.894 -14.503 1.00 95.94 290 LEU A O 1
ATOM 2304 N N . TYR A 1 291 ? 15.467 1.360 -12.489 1.00 97.62 291 TYR A N 1
ATOM 2305 C CA . TYR A 1 291 ? 16.479 0.310 -12.571 1.00 97.62 291 TYR A CA 1
ATOM 2306 C C . TYR A 1 291 ? 15.863 -1.086 -12.595 1.00 97.62 291 TYR A C 1
ATOM 2308 O O . TYR A 1 291 ? 16.291 -1.910 -13.399 1.00 97.62 291 TYR A O 1
ATOM 2316 N N . ALA A 1 292 ? 14.821 -1.339 -11.798 1.00 97.69 292 ALA A N 1
ATOM 2317 C CA . ALA A 1 292 ? 14.078 -2.594 -11.863 1.00 97.69 292 ALA A CA 1
ATOM 2318 C C . ALA A 1 292 ? 13.474 -2.833 -13.262 1.00 97.69 292 ALA A C 1
ATOM 2320 O O . ALA A 1 292 ? 13.556 -3.947 -13.781 1.00 97.69 292 ALA A O 1
ATOM 2321 N N . ALA A 1 293 ? 12.926 -1.789 -13.897 1.00 97.94 293 ALA A N 1
ATOM 2322 C CA . ALA A 1 293 ? 12.388 -1.859 -15.255 1.00 97.94 293 ALA A CA 1
ATOM 2323 C C . ALA A 1 293 ? 13.471 -2.150 -16.307 1.00 97.94 293 ALA A C 1
ATOM 2325 O O . ALA A 1 293 ? 13.285 -3.026 -17.147 1.00 97.94 293 ALA A O 1
ATOM 2326 N N . LEU A 1 294 ? 14.615 -1.458 -16.248 1.00 98.06 294 LEU A N 1
ATOM 2327 C CA . LEU A 1 294 ? 15.741 -1.677 -17.164 1.00 98.06 294 LEU A CA 1
ATOM 2328 C C . LEU A 1 294 ? 16.329 -3.085 -17.004 1.00 98.06 294 LEU A C 1
ATOM 2330 O O . LEU A 1 294 ? 16.565 -3.778 -17.990 1.00 98.06 294 LEU A O 1
ATOM 2334 N N . MET A 1 295 ? 16.506 -3.545 -15.764 1.00 97.75 295 MET A N 1
ATOM 2335 C CA . MET A 1 295 ? 17.058 -4.870 -15.476 1.00 97.75 295 MET A CA 1
ATOM 2336 C C . MET A 1 295 ? 16.167 -6.031 -15.940 1.00 97.75 295 MET A C 1
ATOM 2338 O O . MET A 1 295 ? 16.657 -7.152 -16.098 1.00 97.75 295 MET A O 1
ATOM 2342 N N . ALA A 1 296 ? 14.874 -5.787 -16.173 1.00 96.81 296 ALA A N 1
ATOM 2343 C CA . ALA A 1 296 ? 13.941 -6.809 -16.637 1.00 96.81 296 ALA A CA 1
ATOM 2344 C C . ALA A 1 296 ? 14.210 -7.272 -18.084 1.00 96.81 296 ALA A C 1
ATOM 2346 O O . ALA A 1 296 ? 13.852 -8.398 -18.425 1.00 96.81 296 ALA A O 1
ATOM 2347 N N . TYR A 1 297 ? 14.879 -6.466 -18.921 1.00 95.50 297 TYR A N 1
ATOM 2348 C CA . TYR A 1 297 ? 15.192 -6.826 -20.315 1.00 95.50 297 TYR A CA 1
ATOM 2349 C C . TYR A 1 297 ? 16.378 -7.789 -20.441 1.00 95.50 297 TYR A C 1
ATOM 2351 O O . TYR A 1 297 ? 16.433 -8.569 -21.389 1.00 95.50 297 TYR A O 1
ATOM 2359 N N . SER A 1 298 ? 17.295 -7.801 -19.464 1.00 91.19 298 SER A N 1
ATOM 2360 C CA . SER A 1 298 ? 18.474 -8.685 -19.446 1.00 91.19 298 SER A CA 1
ATOM 2361 C C . SER A 1 298 ? 19.318 -8.616 -20.727 1.00 91.19 298 SER A C 1
ATOM 2363 O O . SER A 1 298 ? 19.773 -9.644 -21.235 1.00 91.19 298 SER A O 1
ATOM 2365 N N . ASP A 1 299 ? 19.538 -7.412 -21.254 1.00 94.50 299 ASP A N 1
ATOM 2366 C CA . ASP A 1 299 ? 20.262 -7.198 -22.505 1.00 94.50 299 ASP A CA 1
ATOM 2367 C C . ASP A 1 299 ? 21.379 -6.149 -22.398 1.00 94.50 299 ASP A C 1
ATOM 2369 O O . ASP A 1 299 ? 21.566 -5.452 -21.397 1.00 94.50 299 ASP A O 1
ATOM 2373 N N . ARG A 1 300 ? 22.177 -6.063 -23.464 1.00 95.31 300 ARG A N 1
ATOM 2374 C CA . ARG A 1 300 ? 23.331 -5.165 -23.519 1.00 95.31 300 ARG A CA 1
ATOM 2375 C C . ARG A 1 300 ? 22.933 -3.691 -23.564 1.00 95.31 300 ARG A C 1
ATOM 2377 O O . ARG A 1 300 ? 23.679 -2.862 -23.054 1.00 95.31 300 ARG A O 1
ATOM 2384 N N . GLU A 1 301 ? 21.806 -3.362 -24.188 1.00 96.19 301 GLU A N 1
ATOM 2385 C CA . GLU A 1 301 ? 21.354 -1.978 -24.319 1.00 96.19 301 GLU A CA 1
ATOM 2386 C C . GLU A 1 301 ? 21.027 -1.392 -22.943 1.00 96.19 301 GLU A C 1
ATOM 2388 O O . GLU A 1 301 ? 21.583 -0.362 -22.557 1.00 96.19 301 GLU A O 1
ATOM 2393 N N . THR A 1 302 ? 20.228 -2.106 -22.153 1.00 97.69 302 THR A N 1
ATOM 2394 C CA . THR A 1 302 ? 19.898 -1.712 -20.779 1.00 97.69 302 THR A CA 1
ATOM 2395 C C . THR A 1 302 ? 21.112 -1.741 -19.853 1.00 97.69 302 THR A C 1
ATOM 2397 O O . THR A 1 302 ? 21.247 -0.854 -19.013 1.00 97.69 302 THR A O 1
ATOM 2400 N N . TYR A 1 303 ? 22.049 -2.682 -20.031 1.00 98.25 303 TYR A N 1
ATOM 2401 C CA . TYR A 1 303 ? 23.331 -2.656 -19.312 1.00 98.25 303 TYR A CA 1
ATOM 2402 C C . TYR A 1 303 ? 24.083 -1.343 -19.557 1.00 98.25 303 TYR A C 1
ATOM 2404 O O . TYR A 1 303 ? 24.510 -0.692 -18.604 1.00 98.25 303 TYR A O 1
ATOM 2412 N N . CYS A 1 304 ? 24.222 -0.932 -20.822 1.00 97.81 304 CYS A N 1
ATOM 2413 C CA . CYS A 1 304 ? 24.899 0.313 -21.180 1.00 97.81 304 CYS A CA 1
ATOM 2414 C C . CYS A 1 304 ? 24.176 1.536 -20.604 1.00 97.81 304 CYS A C 1
ATOM 2416 O O . CYS A 1 304 ? 24.831 2.392 -20.021 1.00 97.81 304 CYS A O 1
ATOM 2418 N N . MET A 1 305 ? 22.840 1.583 -20.672 1.00 97.75 305 MET A N 1
ATOM 2419 C CA . MET A 1 305 ? 22.055 2.674 -20.079 1.00 97.75 305 MET A CA 1
ATOM 2420 C C . MET A 1 305 ? 22.315 2.834 -18.573 1.00 97.75 305 MET A C 1
ATOM 2422 O O . MET A 1 305 ? 22.461 3.959 -18.085 1.00 97.75 305 MET A O 1
ATOM 2426 N N . ILE A 1 306 ? 22.375 1.723 -17.832 1.00 97.94 306 ILE A N 1
ATOM 2427 C CA . ILE A 1 306 ? 22.664 1.737 -16.392 1.00 97.94 306 ILE A CA 1
ATOM 2428 C C . ILE A 1 306 ? 24.114 2.171 -16.149 1.00 97.94 306 ILE A C 1
ATOM 2430 O O . ILE A 1 306 ? 24.344 3.071 -15.344 1.00 97.94 306 ILE A O 1
ATOM 2434 N N . ASP A 1 307 ? 25.081 1.584 -16.860 1.00 98.25 307 ASP A N 1
ATOM 2435 C CA . ASP A 1 307 ? 26.509 1.904 -16.715 1.00 98.25 307 ASP A CA 1
ATOM 2436 C C . ASP A 1 307 ? 26.793 3.393 -16.967 1.00 98.25 307 ASP A C 1
ATOM 2438 O O . ASP A 1 307 ? 27.437 4.054 -16.152 1.00 98.25 307 ASP A O 1
ATOM 2442 N N . GLU A 1 308 ? 26.250 3.941 -18.056 1.00 97.50 308 GLU A N 1
ATOM 2443 C CA . GLU A 1 308 ? 26.364 5.356 -18.415 1.00 97.50 308 GLU A CA 1
ATOM 2444 C C . GLU A 1 308 ? 25.760 6.265 -17.344 1.00 97.50 308 GLU A C 1
ATOM 2446 O O . GLU A 1 308 ? 26.363 7.271 -16.980 1.00 97.50 308 GLU A O 1
ATOM 2451 N N . THR A 1 309 ? 24.594 5.903 -16.803 1.00 96.44 309 THR A N 1
ATOM 2452 C CA . THR A 1 309 ? 23.914 6.706 -15.776 1.00 96.44 309 THR A CA 1
ATOM 2453 C C . THR A 1 309 ? 24.685 6.698 -14.457 1.00 96.44 309 THR A C 1
ATOM 2455 O O . THR A 1 309 ? 24.893 7.749 -13.850 1.00 96.44 309 THR A O 1
ATOM 2458 N N . LEU A 1 310 ? 25.157 5.530 -14.011 1.00 96.19 310 LEU A N 1
ATOM 2459 C CA . LEU A 1 310 ? 25.917 5.400 -12.765 1.00 96.19 310 LEU A CA 1
ATOM 2460 C C . LEU A 1 310 ? 27.294 6.075 -12.848 1.00 96.19 310 LEU A C 1
ATOM 2462 O O . LEU A 1 310 ? 27.757 6.647 -11.858 1.00 96.19 310 LEU A O 1
ATOM 2466 N N . ALA A 1 311 ? 27.918 6.096 -14.030 1.00 96.56 311 ALA A N 1
ATOM 2467 C CA . ALA A 1 311 ? 29.180 6.797 -14.264 1.00 96.56 311 ALA A CA 1
ATOM 2468 C C . ALA A 1 311 ? 29.098 8.311 -13.989 1.00 96.56 311 ALA A C 1
ATOM 2470 O O . ALA A 1 311 ? 30.112 8.919 -13.639 1.00 96.56 311 ALA A O 1
ATOM 2471 N N . LEU A 1 312 ? 27.904 8.913 -14.090 1.00 94.50 312 LEU A N 1
ATOM 2472 C CA . LEU A 1 312 ? 27.672 10.333 -13.797 1.00 94.50 312 LEU A CA 1
ATOM 2473 C C . LEU A 1 312 ? 27.701 10.660 -12.297 1.00 94.50 312 LEU A C 1
ATOM 2475 O O . LEU A 1 312 ? 27.782 11.833 -11.938 1.00 94.50 312 LEU A O 1
ATOM 2479 N N . LYS A 1 313 ? 27.653 9.649 -11.415 1.00 91.00 313 LYS A N 1
ATOM 2480 C CA . LYS A 1 313 ? 27.690 9.805 -9.947 1.00 91.00 313 LYS A CA 1
ATOM 2481 C C . LYS A 1 313 ? 26.608 10.744 -9.393 1.00 91.00 313 LYS A C 1
ATOM 2483 O O . LYS A 1 313 ? 26.836 11.465 -8.422 1.00 91.00 313 LYS A O 1
ATOM 2488 N N . ILE A 1 314 ? 25.422 10.722 -9.998 1.00 89.44 314 ILE A N 1
ATOM 2489 C CA . ILE A 1 314 ? 24.266 11.487 -9.522 1.00 89.44 314 ILE A CA 1
ATOM 2490 C C . ILE A 1 314 ? 23.791 10.899 -8.187 1.00 89.44 314 ILE A C 1
ATOM 2492 O O . ILE A 1 314 ? 23.642 9.681 -8.043 1.00 89.44 314 ILE A O 1
ATOM 2496 N N . LEU A 1 315 ? 23.548 11.771 -7.202 1.00 87.56 315 LEU A N 1
ATOM 2497 C CA . LEU A 1 315 ? 23.145 11.370 -5.855 1.00 87.56 315 LEU A CA 1
ATOM 2498 C C . LEU A 1 315 ? 21.901 10.466 -5.891 1.00 87.56 315 LEU A C 1
ATOM 2500 O O . LEU A 1 315 ? 20.906 10.756 -6.552 1.00 87.56 315 LEU A O 1
ATOM 2504 N N . GLY A 1 316 ? 21.972 9.357 -5.158 1.00 87.62 316 GLY A N 1
ATOM 2505 C CA . GLY A 1 316 ? 20.872 8.412 -4.982 1.00 87.62 316 GLY A CA 1
ATOM 2506 C C . GLY A 1 316 ? 20.711 7.350 -6.066 1.00 87.62 316 GLY A C 1
ATOM 2507 O O . GLY A 1 316 ? 20.136 6.305 -5.765 1.00 87.62 316 GLY A O 1
ATOM 2508 N N . HIS A 1 317 ? 21.275 7.535 -7.265 1.00 93.25 317 HIS A N 1
ATOM 2509 C CA . HIS A 1 317 ? 21.201 6.531 -8.334 1.00 93.25 317 HIS A CA 1
ATOM 2510 C C . HIS A 1 317 ? 21.912 5.225 -7.958 1.00 93.25 317 HIS A C 1
ATOM 2512 O O . HIS A 1 317 ? 21.329 4.159 -8.126 1.00 93.25 317 HIS A O 1
ATOM 2518 N N . THR A 1 318 ? 23.120 5.289 -7.390 1.00 93.31 318 THR A N 1
ATOM 2519 C CA . THR A 1 318 ? 23.868 4.093 -6.958 1.00 93.31 318 THR A CA 1
ATOM 2520 C C . THR A 1 318 ? 23.106 3.287 -5.907 1.00 93.31 318 THR A C 1
ATOM 2522 O O . THR A 1 318 ? 22.954 2.076 -6.041 1.00 93.31 318 THR A O 1
ATOM 2525 N N . SER A 1 319 ? 22.578 3.951 -4.872 1.00 92.06 319 SER A N 1
ATOM 2526 C CA . SER A 1 319 ? 21.813 3.281 -3.813 1.00 92.06 319 SER A CA 1
ATOM 2527 C C . SER A 1 319 ? 20.491 2.713 -4.330 1.00 92.06 319 SER A C 1
ATOM 2529 O O . SER A 1 319 ? 20.067 1.650 -3.890 1.00 92.06 319 SER A O 1
ATOM 2531 N N . ALA A 1 320 ? 19.833 3.409 -5.259 1.00 94.12 320 ALA A N 1
ATOM 2532 C CA . ALA A 1 320 ? 18.608 2.936 -5.888 1.00 94.12 320 ALA A CA 1
ATOM 2533 C C . ALA A 1 320 ? 18.851 1.719 -6.794 1.00 94.12 320 ALA A C 1
ATOM 2535 O O . ALA A 1 320 ? 18.088 0.759 -6.728 1.00 94.12 320 ALA A O 1
ATOM 2536 N N . PHE A 1 321 ? 19.929 1.729 -7.585 1.00 96.50 321 PHE A N 1
ATOM 2537 C CA . PHE A 1 321 ? 20.338 0.580 -8.393 1.00 96.50 321 PHE A CA 1
ATOM 2538 C C . PHE A 1 321 ? 20.667 -0.629 -7.512 1.00 96.50 321 PHE A C 1
ATOM 2540 O O . PHE A 1 321 ? 20.146 -1.712 -7.766 1.00 96.50 321 PHE A O 1
ATOM 2547 N N . GLN A 1 322 ? 21.439 -0.437 -6.434 1.00 95.56 322 GLN A N 1
ATOM 2548 C CA . GLN A 1 322 ? 21.746 -1.511 -5.484 1.00 95.56 322 GLN A CA 1
ATOM 2549 C C . GLN A 1 322 ? 20.469 -2.148 -4.924 1.00 95.56 322 GLN A C 1
ATOM 2551 O O . GLN A 1 322 ? 20.321 -3.363 -4.971 1.00 95.56 322 GLN A O 1
ATOM 2556 N N . ARG A 1 323 ? 19.510 -1.339 -4.451 1.00 95.19 323 ARG A N 1
ATOM 2557 C CA . ARG A 1 323 ? 18.244 -1.862 -3.911 1.00 95.19 323 ARG A CA 1
ATOM 2558 C C . ARG A 1 323 ? 17.414 -2.604 -4.956 1.00 95.19 323 ARG A C 1
ATOM 2560 O O . ARG A 1 323 ? 16.814 -3.627 -4.630 1.00 95.19 323 ARG A O 1
ATOM 2567 N N . ALA A 1 324 ? 17.375 -2.111 -6.195 1.00 96.69 324 ALA A N 1
ATOM 2568 C CA . ALA A 1 324 ? 16.703 -2.804 -7.291 1.00 96.69 324 ALA A CA 1
ATOM 2569 C C . ALA A 1 324 ? 17.362 -4.167 -7.571 1.00 96.69 324 ALA A C 1
ATOM 2571 O O . ALA A 1 324 ? 16.661 -5.171 -7.711 1.00 96.69 324 ALA A O 1
ATOM 2572 N N . PHE A 1 325 ? 18.698 -4.215 -7.571 1.00 96.69 325 PHE A N 1
ATOM 2573 C CA . PHE A 1 325 ? 19.461 -5.446 -7.746 1.00 96.69 325 PHE A CA 1
ATOM 2574 C C . PHE A 1 325 ? 19.257 -6.436 -6.596 1.00 96.69 325 PHE A C 1
ATOM 2576 O O . PHE A 1 325 ? 18.994 -7.605 -6.855 1.00 96.69 325 PHE A O 1
ATOM 2583 N N . ASP A 1 326 ? 19.298 -5.985 -5.342 1.00 95.69 326 ASP A N 1
ATOM 2584 C CA . ASP A 1 326 ? 19.089 -6.846 -4.169 1.00 95.69 326 ASP A CA 1
ATOM 2585 C C . ASP A 1 326 ? 17.705 -7.513 -4.184 1.00 95.69 326 ASP A C 1
ATOM 2587 O O . ASP A 1 326 ? 17.553 -8.661 -3.763 1.00 95.69 326 ASP A O 1
ATOM 2591 N N . LYS A 1 327 ? 16.688 -6.807 -4.696 1.00 94.19 327 LYS A N 1
ATOM 2592 C CA . LYS A 1 327 ? 15.322 -7.331 -4.840 1.00 94.19 327 LYS A CA 1
ATOM 2593 C C . LYS A 1 327 ? 15.173 -8.323 -5.991 1.00 94.1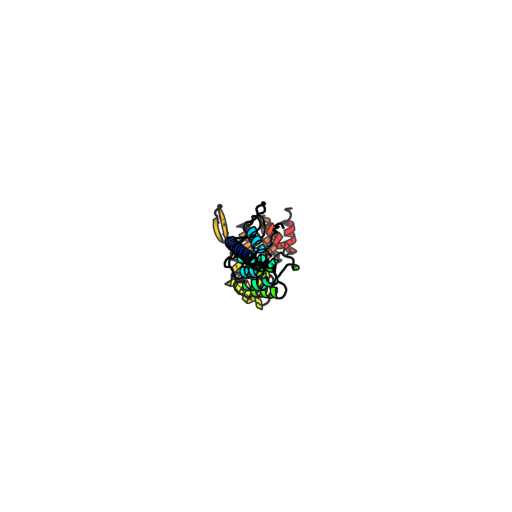9 327 LYS A C 1
ATOM 2595 O O . LYS A 1 327 ? 14.364 -9.242 -5.883 1.00 94.19 327 LYS A O 1
ATOM 2600 N N . ASN A 1 328 ? 15.903 -8.130 -7.088 1.00 93.00 328 ASN A N 1
ATOM 2601 C CA . ASN A 1 328 ? 15.841 -8.998 -8.261 1.00 93.00 328 ASN A CA 1
ATOM 2602 C C . ASN A 1 328 ? 17.234 -9.187 -8.892 1.00 93.00 328 ASN A C 1
ATOM 2604 O O . ASN A 1 328 ? 17.540 -8.559 -9.914 1.00 93.00 328 ASN A O 1
ATOM 2608 N N . PRO A 1 329 ? 18.094 -10.035 -8.297 1.00 93.56 329 PRO A N 1
ATOM 2609 C CA . PRO A 1 329 ? 19.461 -10.200 -8.766 1.00 93.56 329 PRO A CA 1
ATOM 2610 C C . PRO A 1 329 ? 19.495 -10.772 -10.180 1.00 93.56 329 PRO A C 1
ATOM 2612 O O . PRO A 1 329 ? 18.881 -11.800 -10.469 1.00 93.56 329 PRO A O 1
ATOM 2615 N N . ASN A 1 330 ? 20.269 -10.137 -11.055 1.00 93.44 330 ASN A N 1
ATOM 2616 C CA . ASN A 1 330 ? 20.460 -10.602 -12.421 1.00 93.44 330 ASN A CA 1
ATOM 2617 C C . ASN A 1 330 ? 21.960 -10.617 -12.762 1.00 93.44 330 ASN A C 1
ATOM 2619 O O . ASN A 1 330 ? 22.596 -9.559 -12.726 1.00 93.44 330 ASN A O 1
ATOM 2623 N N . PRO A 1 331 ? 22.539 -11.787 -13.110 1.00 95.12 331 PRO A N 1
ATOM 2624 C CA . PRO A 1 331 ? 23.977 -11.937 -13.330 1.00 95.12 331 PRO A CA 1
ATOM 2625 C C . PRO A 1 331 ? 24.580 -10.963 -14.343 1.00 95.12 331 PRO A C 1
ATOM 2627 O O . PRO A 1 331 ? 25.745 -10.601 -14.203 1.00 95.12 331 PRO A O 1
ATOM 2630 N N . LEU A 1 332 ? 23.802 -10.511 -15.336 1.00 96.94 332 LEU A N 1
ATOM 2631 C CA . LEU A 1 332 ? 24.273 -9.551 -16.334 1.00 96.94 332 LEU A CA 1
ATOM 2632 C C . LEU A 1 332 ? 24.719 -8.226 -15.701 1.00 96.94 332 LEU A C 1
ATOM 2634 O O . LEU A 1 332 ? 25.679 -7.623 -16.168 1.00 96.94 332 LEU A O 1
ATOM 2638 N N . TYR A 1 333 ? 24.044 -7.783 -14.638 1.00 97.00 333 TYR A N 1
ATOM 2639 C CA . TYR A 1 333 ? 24.282 -6.478 -14.015 1.00 97.00 333 TYR A CA 1
ATOM 2640 C C . TYR A 1 333 ? 25.154 -6.557 -12.755 1.00 97.00 333 TYR A C 1
ATOM 2642 O O . TYR A 1 333 ? 25.550 -5.516 -12.234 1.00 97.00 333 TYR A O 1
ATOM 2650 N N . ALA A 1 334 ? 25.511 -7.759 -12.286 1.00 95.81 334 ALA A N 1
ATOM 2651 C CA . ALA A 1 334 ? 26.401 -7.939 -11.135 1.00 95.81 334 ALA A CA 1
ATOM 2652 C C . ALA A 1 334 ? 27.746 -7.183 -11.273 1.00 95.81 334 ALA A C 1
ATOM 2654 O O . ALA A 1 334 ? 28.147 -6.527 -10.314 1.00 95.81 334 ALA A O 1
ATOM 2655 N N . PRO A 1 335 ? 28.399 -7.129 -12.455 1.00 97.00 335 PRO A N 1
ATOM 2656 C CA . PRO A 1 335 ? 29.615 -6.3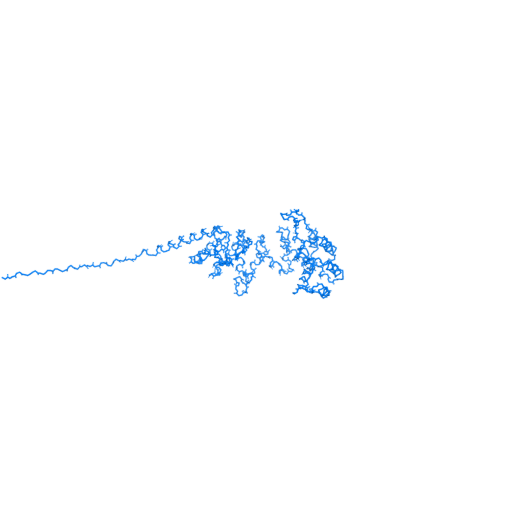29 -12.617 1.00 97.00 335 PRO A CA 1
ATOM 2657 C C . PRO A 1 335 ? 29.420 -4.825 -12.365 1.00 97.00 335 PRO A C 1
ATOM 2659 O O . PRO A 1 335 ? 30.370 -4.142 -11.987 1.00 97.00 335 PRO A O 1
ATOM 2662 N N . LEU A 1 336 ? 28.210 -4.285 -12.569 1.00 96.94 336 LEU A N 1
ATOM 2663 C CA . LEU A 1 336 ? 27.904 -2.877 -12.284 1.00 96.94 336 LEU A CA 1
ATOM 2664 C C . LEU A 1 336 ? 27.766 -2.626 -10.780 1.00 96.94 336 LEU A C 1
ATOM 2666 O O . LEU A 1 336 ? 28.162 -1.562 -10.311 1.00 96.94 336 LEU A O 1
ATOM 2670 N N . VAL A 1 337 ? 27.263 -3.608 -10.025 1.00 95.25 337 VAL A N 1
ATOM 2671 C CA . VAL A 1 337 ? 27.243 -3.569 -8.555 1.00 95.25 337 VAL A CA 1
ATOM 2672 C C . VAL A 1 337 ? 28.672 -3.510 -8.022 1.00 95.25 337 VAL A C 1
ATOM 2674 O O . VAL A 1 337 ? 29.010 -2.593 -7.277 1.00 95.25 337 VAL A O 1
ATOM 2677 N N . ASP A 1 338 ? 29.546 -4.401 -8.490 1.00 92.12 338 ASP A N 1
ATOM 2678 C CA . ASP A 1 338 ? 30.955 -4.412 -8.077 1.00 92.12 338 ASP A CA 1
ATOM 2679 C C . ASP A 1 338 ? 31.675 -3.103 -8.437 1.00 92.12 338 ASP A C 1
ATOM 2681 O O . ASP A 1 338 ? 32.496 -2.593 -7.673 1.00 92.12 338 ASP A O 1
ATOM 2685 N N . LYS A 1 339 ? 31.344 -2.533 -9.601 1.00 95.50 339 LYS A N 1
ATOM 2686 C CA . LYS A 1 339 ? 31.951 -1.302 -10.116 1.00 95.50 339 LYS A CA 1
ATOM 2687 C C . LYS A 1 339 ? 31.505 -0.046 -9.366 1.00 95.50 339 LYS A C 1
ATOM 2689 O O . LYS A 1 339 ? 32.322 0.859 -9.194 1.00 95.50 339 LYS A O 1
ATOM 2694 N N . TYR A 1 340 ? 30.235 0.046 -8.969 1.00 94.69 340 TYR A N 1
ATOM 2695 C CA . TYR A 1 340 ? 29.654 1.300 -8.473 1.00 94.69 340 TYR A CA 1
ATOM 2696 C C . TYR A 1 340 ? 29.172 1.271 -7.024 1.00 94.69 340 TYR A C 1
ATOM 2698 O O . TYR A 1 340 ? 29.063 2.342 -6.428 1.00 94.69 340 TYR A O 1
ATOM 2706 N N . CYS A 1 341 ? 28.876 0.103 -6.453 1.00 86.31 341 CYS A N 1
ATOM 2707 C CA . CYS A 1 341 ? 28.112 -0.006 -5.207 1.00 86.31 341 CYS A CA 1
ATOM 2708 C C . CYS A 1 341 ? 28.933 -0.388 -3.956 1.00 86.31 341 CYS A C 1
ATOM 2710 O O . CYS A 1 341 ? 28.364 -0.504 -2.872 1.00 86.31 341 CYS A O 1
ATOM 2712 N N . TYR A 1 342 ? 30.265 -0.475 -4.049 1.00 72.38 342 TYR A N 1
ATOM 2713 C CA . TYR A 1 342 ? 31.189 -0.533 -2.898 1.00 72.38 342 TYR A CA 1
ATOM 2714 C C . TYR A 1 342 ? 31.798 0.866 -2.627 1.00 72.38 342 TYR A C 1
ATOM 2716 O O . TYR A 1 342 ? 32.272 1.497 -3.564 1.00 72.38 342 TYR A O 1
ATOM 2724 N N . ALA A 1 343 ? 31.888 1.453 -1.424 1.00 49.59 343 ALA A N 1
ATOM 2725 C CA . ALA A 1 343 ? 31.493 1.092 -0.064 1.00 49.59 343 ALA A CA 1
ATOM 2726 C C . ALA A 1 343 ? 31.134 2.382 0.718 1.00 49.59 343 ALA A C 1
ATOM 2728 O O . ALA A 1 343 ? 31.944 3.306 0.786 1.00 49.59 343 ALA A O 1
ATOM 2729 N N . PHE A 1 344 ? 29.956 2.422 1.344 1.00 41.28 344 PHE A N 1
ATOM 2730 C CA . PHE A 1 344 ? 29.706 3.223 2.547 1.00 41.28 344 PHE A CA 1
ATOM 2731 C C . PHE A 1 344 ? 29.342 2.225 3.651 1.00 41.28 344 PHE A C 1
ATOM 2733 O O . PHE A 1 344 ? 28.174 1.880 3.817 1.00 41.28 344 PHE A O 1
ATOM 2740 N N . TYR A 1 345 ? 30.368 1.697 4.320 1.00 35.59 345 TYR A N 1
ATOM 2741 C CA . TYR A 1 345 ? 30.241 1.163 5.675 1.00 35.59 345 TYR A CA 1
ATOM 2742 C C . TYR A 1 345 ? 30.676 2.244 6.655 1.00 35.59 345 TYR A C 1
ATOM 2744 O O . TYR A 1 345 ? 31.678 2.929 6.337 1.00 35.59 345 TYR A O 1
#

Radius of gyration: 31.98 Å; Cα contacts (8 Å, |Δi|>4): 431; chains: 1; bounding box: 73×48×139 Å

Mean predicted aligned error: 9.28 Å

Nearest PDB structures (foldseek):
  5o9z-assembly1_I  TM=7.325E-01  e=1.364E-01  Homo sapiens
  8t1o-assembly1_A  TM=3.822E-01  e=2.668E-01  Mus musculus
  7ujd-assembly1_A  TM=3.189E-01  e=1.000E+01  Homo sapiens

Foldseek 3Di:
DDDDDDDDDDDDDDDPDPPPDDPPPPVVVVLVVQLVVLLVVQLPDQAAEPDQALQPPDGDPNNVSLVSNLVRDDLVRLLCQLQDPPRLRSNLSSLLSNVVPPLPSLLVRLVVCLVQQDWGWYDYRNDIDDTAGSSQSSCCSQQVPPDDPVSHSDDDPSVVVVLCCLQPPPDNVSHVVSLVSLVPDALDPVRQVSLVCCCPPVVPLSSLLVNLLVVDPVSVVQLVVLLPDQWDFPQADPVRHTDTDGDSSNLSSLSSLLNPPDPVCVVSLLVVLVVCLVPVPPPLSNLLSSLSNLVSVVDDVSLVSLLVSLVVVRPNNLVSNVVSCVVPPDPSCVVVCVVRVDDDD